Protein AF-A0A1F3N8L0-F1 (afdb_monomer)

Foldseek 3Di:
DDDDDPPPPDPPQDDWDWDDFPVVVLCVLVVLLVQLQVLLLVVQVLCVVLVDHDFLVLQLCCLVVNLVSQLVVQLVVVVVVCVVVVDDDPVVSVVSSVVSSVSSVVCNVSNVSNNVSCVVNVHRSSPFHADRSGTDDDVCNSVVSRVVRTDIDNDVVSVVVVVVVVVVVVVVVVVVVVCVVVVNDCPPVVVVVCVVPPDVPDDDDDDDPDDDDDDDDDDDDDDDDDDDDDDDPPDD

pLDDT: mean 75.49, std 22.93, range [26.98, 96.38]

Solvent-accessible surface area (backbone atoms only — not comparable to full-atom values): 14365 Å² total; per-residue (Å²): 141,81,88,81,80,81,80,77,78,75,77,78,78,70,73,65,43,78,78,48,66,48,60,69,61,38,52,50,51,55,50,47,51,50,54,41,32,54,51,42,39,53,52,26,50,62,34,45,75,75,71,39,82,42,38,31,67,58,51,25,40,28,70,73,55,36,36,57,43,48,22,53,52,46,41,52,54,51,50,55,51,33,60,76,68,72,60,85,58,69,71,60,50,55,50,43,51,53,49,24,44,65,55,19,59,67,50,45,76,56,39,57,64,48,52,54,40,31,58,74,71,71,49,62,59,73,73,48,42,42,56,101,33,34,58,48,80,52,94,64,43,67,61,50,52,49,50,75,36,38,47,59,37,68,45,72,65,57,41,54,53,48,56,50,51,53,51,54,54,49,55,53,49,53,51,49,51,54,34,51,77,69,72,45,79,68,71,59,55,61,53,51,51,49,63,72,69,54,66,97,80,71,86,79,77,91,73,77,97,82,79,94,77,85,91,82,79,88,82,79,90,78,87,86,89,80,89,86,86,86,81,89,81,78,73,134

Secondary structure (DSSP, 8-state):
-------------PPPEEEEE-HHHHHHHHHHHHHHHHHHHHHHHHHHHTTPPP-HHHHHHHHHHTHHHHHHHHHHHHHHHHHHTT---HHHHHHHHHHHHHHHHHHHHHHHHHHHHHHHHT--GGGSEEETTEEEPPTTHHHHHHHHTEEEE-SHHHHHHHHHHHHHHHHHHHHHHHHHHTT---HHHHHHHHHHHS-TT-------S----S-------------------S--

Structure (mmCIF, N/CA/C/O backbone):
data_AF-A0A1F3N8L0-F1
#
_entry.id   AF-A0A1F3N8L0-F1
#
loop_
_atom_site.group_PDB
_atom_site.id
_atom_site.type_symbol
_atom_site.label_atom_id
_atom_site.label_alt_id
_atom_site.label_comp_id
_atom_site.label_asym_id
_atom_site.label_entity_id
_atom_site.label_seq_id
_atom_site.pdbx_PDB_ins_code
_atom_site.Cartn_x
_atom_site.Cartn_y
_atom_site.Cartn_z
_atom_site.occupancy
_atom_site.B_iso_or_equiv
_atom_site.auth_seq_id
_atom_site.auth_comp_id
_atom_site.auth_asym_id
_atom_site.auth_atom_id
_atom_site.pdbx_PDB_model_num
ATOM 1 N N . MET A 1 1 ? -13.475 36.775 -61.409 1.00 40.69 1 MET A N 1
ATOM 2 C CA . MET A 1 1 ? -13.681 35.626 -60.500 1.00 40.69 1 MET A CA 1
ATOM 3 C C . MET A 1 1 ? -12.323 35.049 -60.143 1.00 40.69 1 MET A C 1
ATOM 5 O O . MET A 1 1 ? -11.603 34.680 -61.057 1.00 40.69 1 MET A O 1
ATOM 9 N N . ALA A 1 2 ? -11.967 34.984 -58.861 1.00 36.69 2 ALA A N 1
ATOM 10 C CA . ALA A 1 2 ? -10.772 34.281 -58.396 1.00 36.69 2 ALA A CA 1
ATOM 11 C C . ALA A 1 2 ? -11.091 33.637 -57.041 1.00 36.69 2 ALA A C 1
ATOM 13 O O . ALA A 1 2 ? -11.318 34.345 -56.061 1.00 36.69 2 ALA A O 1
ATOM 14 N N . LYS A 1 3 ? -11.159 32.303 -56.991 1.00 42.06 3 LYS A N 1
ATOM 15 C CA . LYS A 1 3 ? -11.258 31.570 -55.725 1.00 42.06 3 LYS A CA 1
ATOM 16 C C . LYS A 1 3 ? -9.884 31.596 -55.054 1.00 42.06 3 LYS A C 1
ATOM 18 O O . LYS A 1 3 ? -8.942 31.020 -55.588 1.00 42.06 3 LYS A O 1
ATOM 23 N N . LYS A 1 4 ? -9.773 32.219 -53.879 1.00 42.19 4 LYS A N 1
ATOM 24 C CA . LYS A 1 4 ? -8.701 31.890 -52.932 1.00 42.19 4 LYS A CA 1
ATOM 25 C C . LYS A 1 4 ? -9.159 30.689 -52.116 1.00 42.19 4 LYS A C 1
ATOM 27 O O . LYS A 1 4 ? -9.977 30.835 -51.212 1.00 42.19 4 LYS A O 1
ATOM 32 N N . GLU A 1 5 ? -8.643 29.512 -52.443 1.00 44.88 5 GLU A N 1
ATOM 33 C CA . GLU A 1 5 ? -8.786 28.341 -51.583 1.00 44.88 5 GLU A CA 1
ATOM 34 C C . GLU A 1 5 ? -7.807 28.472 -50.414 1.00 44.88 5 GLU A C 1
ATOM 36 O O . GLU A 1 5 ? -6.598 28.301 -50.554 1.00 44.88 5 GLU A O 1
ATOM 41 N N . SER A 1 6 ? -8.350 28.828 -49.250 1.00 40.78 6 SER A N 1
ATOM 42 C CA . SER A 1 6 ? -7.638 28.785 -47.976 1.00 40.78 6 SER A CA 1
ATOM 43 C C . SER A 1 6 ? -7.441 27.326 -47.571 1.00 40.78 6 SER A C 1
ATOM 45 O O . SER A 1 6 ? -8.324 26.732 -46.954 1.00 40.78 6 SER A O 1
ATOM 47 N N . LYS A 1 7 ? -6.286 26.742 -47.907 1.00 45.84 7 LYS A N 1
ATOM 48 C CA . LYS A 1 7 ? -5.851 25.478 -47.305 1.00 45.84 7 LYS A CA 1
ATOM 49 C C . LYS A 1 7 ? -5.479 25.728 -45.847 1.00 45.84 7 LYS A C 1
ATOM 51 O O . LYS A 1 7 ? -4.393 26.215 -45.550 1.00 45.84 7 LYS A O 1
ATOM 56 N N . THR A 1 8 ? -6.389 25.390 -44.945 1.00 42.00 8 THR A N 1
ATOM 57 C CA . THR A 1 8 ? -6.096 25.272 -43.518 1.00 42.00 8 THR A CA 1
ATOM 58 C C . THR A 1 8 ? -5.227 24.031 -43.326 1.00 42.00 8 THR A C 1
ATOM 60 O O . THR A 1 8 ? -5.729 22.910 -43.378 1.00 42.00 8 THR A O 1
ATOM 63 N N . GLU A 1 9 ? -3.920 24.213 -43.151 1.00 44.28 9 GLU A N 1
ATOM 64 C CA . GLU A 1 9 ? -3.033 23.113 -42.772 1.00 44.28 9 GLU A CA 1
ATOM 65 C C . GLU A 1 9 ? -3.385 22.650 -41.357 1.00 44.28 9 GLU A C 1
ATOM 67 O O . GLU A 1 9 ? -3.136 23.336 -40.363 1.00 44.28 9 GLU A O 1
ATOM 72 N N . THR A 1 10 ? -3.991 21.469 -41.263 1.00 45.09 10 THR A N 1
ATOM 73 C CA . THR A 1 10 ? -4.180 20.767 -39.998 1.00 45.09 10 THR A CA 1
ATOM 74 C C . THR A 1 10 ? -2.801 20.395 -39.468 1.00 45.09 10 THR A C 1
ATOM 76 O O . THR A 1 10 ? -2.156 19.489 -39.997 1.00 45.09 10 THR A O 1
ATOM 79 N N . LYS A 1 11 ? -2.331 21.087 -38.421 1.00 50.31 11 LYS A N 1
ATOM 80 C CA . LYS A 1 11 ? -1.127 20.675 -37.692 1.00 50.31 11 LYS A CA 1
ATOM 81 C C . LYS A 1 11 ? -1.334 19.246 -37.192 1.00 50.31 11 LYS A C 1
ATOM 83 O O . LYS A 1 11 ? -2.139 19.017 -36.295 1.00 50.31 11 LYS A O 1
ATOM 88 N N . SER A 1 12 ? -0.612 18.303 -37.793 1.00 57.88 12 SER A N 1
ATOM 89 C CA . SER A 1 12 ? -0.527 16.923 -37.323 1.00 57.88 12 SER A CA 1
ATOM 90 C C . SER A 1 12 ? 0.069 16.929 -35.920 1.00 57.88 12 SER A C 1
ATOM 92 O O . SER A 1 12 ? 1.269 17.142 -35.757 1.00 57.88 12 SER A O 1
ATOM 94 N N . GLU A 1 13 ? -0.771 16.715 -34.913 1.00 75.94 13 GLU A N 1
ATOM 95 C CA . GLU A 1 13 ? -0.348 16.623 -33.521 1.00 75.94 13 GLU A CA 1
ATOM 96 C C . GLU A 1 13 ? 0.545 15.386 -33.349 1.00 75.94 13 GLU A C 1
ATOM 98 O O . GLU A 1 13 ? 0.116 14.249 -33.573 1.00 75.94 13 GLU A O 1
ATOM 103 N N . PHE A 1 14 ? 1.825 15.610 -33.040 1.00 77.06 14 PHE A N 1
ATOM 104 C CA . PHE A 1 14 ? 2.791 14.530 -32.874 1.00 77.06 14 PHE A CA 1
ATOM 105 C C . PHE A 1 14 ? 2.423 13.709 -31.635 1.00 77.06 14 PHE A C 1
ATOM 107 O O . PHE A 1 14 ? 2.289 14.245 -30.536 1.00 77.06 14 PHE A O 1
ATOM 114 N N . LYS A 1 15 ? 2.252 12.398 -31.814 1.00 84.00 15 LYS A N 1
ATOM 115 C CA . LYS A 1 15 ? 1.968 11.481 -30.708 1.00 84.00 15 LYS A CA 1
ATOM 116 C C . LYS A 1 15 ? 3.283 11.019 -30.082 1.00 84.00 15 LYS A C 1
ATOM 118 O O . LYS A 1 15 ? 4.131 10.544 -30.838 1.00 84.00 15 LYS A O 1
ATOM 123 N N . PRO A 1 16 ? 3.441 11.092 -28.747 1.00 85.62 16 PRO A N 1
ATOM 124 C CA . PRO A 1 16 ? 4.654 10.631 -28.092 1.00 85.62 16 PRO A CA 1
ATOM 125 C C . PRO A 1 16 ? 4.987 9.173 -28.426 1.00 85.62 16 PRO A C 1
ATOM 127 O O . PRO A 1 16 ? 4.103 8.312 -28.430 1.00 85.62 16 PRO A O 1
ATOM 130 N N . VAL A 1 17 ? 6.262 8.897 -28.695 1.00 87.50 17 VAL A N 1
ATOM 131 C CA . VAL A 1 17 ? 6.760 7.573 -29.090 1.00 87.50 17 VAL A CA 1
ATOM 132 C C . VAL A 1 1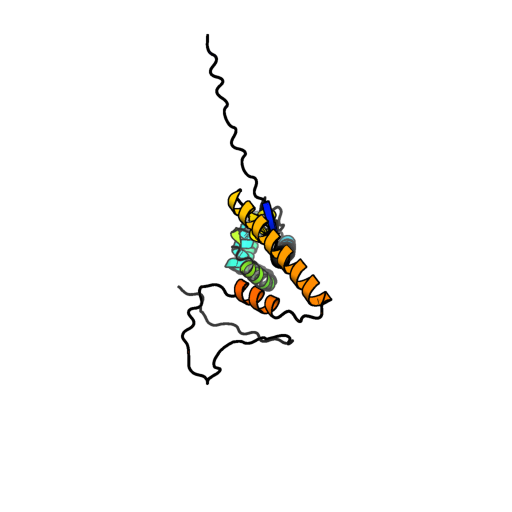7 ? 7.553 6.972 -27.937 1.00 87.50 17 VAL A C 1
ATOM 134 O O . VAL A 1 17 ? 8.575 7.519 -27.534 1.00 87.50 17 VAL A O 1
ATOM 137 N N . GLN A 1 18 ? 7.089 5.841 -27.409 1.00 88.94 18 GLN A N 1
ATOM 138 C CA . GLN A 1 18 ? 7.825 5.054 -26.419 1.00 88.94 18 GLN A CA 1
ATOM 139 C C . GLN A 1 18 ? 9.089 4.456 -27.051 1.00 88.94 18 GLN A C 1
ATOM 141 O O . GLN A 1 18 ? 8.999 3.798 -28.086 1.00 88.94 18 GLN A O 1
ATOM 146 N N . ILE A 1 19 ? 10.242 4.649 -26.407 1.00 89.25 19 ILE A N 1
ATOM 147 C CA . ILE A 1 19 ? 11.545 4.135 -26.874 1.00 89.25 19 ILE A CA 1
ATOM 148 C C . ILE A 1 19 ? 12.256 3.213 -25.881 1.00 89.25 19 ILE A C 1
ATOM 150 O O . ILE A 1 19 ? 13.127 2.447 -26.283 1.00 89.25 19 ILE A O 1
ATOM 154 N N . PHE A 1 20 ? 11.908 3.280 -24.596 1.00 88.44 20 PHE A N 1
ATOM 155 C CA . PHE A 1 20 ? 12.488 2.440 -23.550 1.00 88.44 20 PHE A CA 1
ATOM 156 C C . PHE A 1 20 ? 11.546 2.367 -22.345 1.00 88.44 20 PHE A C 1
ATOM 158 O O . PHE A 1 20 ? 10.853 3.340 -22.050 1.00 88.44 20 PHE A O 1
ATOM 165 N N . VAL A 1 21 ? 11.541 1.229 -21.650 1.00 88.69 21 VAL A N 1
ATOM 166 C CA . VAL A 1 21 ? 10.879 1.033 -20.354 1.00 88.69 21 VAL A CA 1
ATOM 167 C C . VAL A 1 21 ? 11.899 0.398 -19.422 1.00 88.69 21 VAL A C 1
ATOM 169 O O . VAL A 1 21 ? 12.495 -0.620 -19.774 1.00 88.69 21 VAL A O 1
ATOM 172 N N . GLU A 1 22 ? 12.080 0.963 -18.231 1.00 90.62 22 GLU A N 1
ATOM 173 C CA . GLU A 1 22 ? 12.858 0.313 -17.177 1.00 90.62 22 GLU A CA 1
ATOM 174 C C . GLU A 1 22 ? 11.976 -0.713 -16.452 1.00 90.62 22 GLU A C 1
ATOM 176 O O . GLU A 1 22 ? 11.461 -0.476 -15.356 1.00 90.62 22 GLU A O 1
ATOM 181 N N . GLU A 1 23 ? 11.762 -1.856 -17.111 1.00 90.81 23 GLU A N 1
ATOM 182 C CA . GLU A 1 23 ? 10.850 -2.911 -16.650 1.00 90.81 23 GLU A CA 1
ATOM 183 C C . GLU A 1 23 ? 11.197 -3.396 -15.231 1.00 90.81 23 GLU A C 1
ATOM 185 O O . GLU A 1 23 ? 10.295 -3.687 -14.452 1.00 90.81 23 GLU A O 1
ATOM 190 N N . LYS A 1 24 ? 12.481 -3.411 -14.827 1.00 91.69 24 LYS A N 1
ATOM 191 C CA . LYS A 1 24 ? 12.866 -3.860 -13.474 1.00 91.69 24 LYS A CA 1
ATOM 192 C C . LYS A 1 24 ? 12.383 -2.907 -12.384 1.00 91.69 24 LYS A C 1
ATOM 194 O O . LYS A 1 24 ? 11.947 -3.367 -11.328 1.00 91.69 24 LYS A O 1
ATOM 199 N N . MET A 1 25 ? 12.469 -1.596 -12.616 1.00 90.81 25 MET A N 1
ATOM 200 C CA . MET A 1 25 ? 12.006 -0.592 -11.650 1.00 90.81 25 MET A CA 1
ATOM 201 C C . MET A 1 25 ? 10.480 -0.493 -11.650 1.00 90.81 25 MET A C 1
ATOM 203 O O . MET A 1 25 ? 9.879 -0.352 -10.583 1.00 90.81 25 MET A O 1
ATOM 207 N N . LEU A 1 26 ? 9.852 -0.657 -12.819 1.00 89.94 26 LEU A N 1
ATOM 208 C CA . LEU A 1 26 ? 8.402 -0.757 -12.949 1.00 89.94 26 LEU A CA 1
ATOM 209 C C . LEU A 1 26 ? 7.844 -1.957 -12.166 1.00 89.94 26 LEU A C 1
ATOM 211 O O . LEU A 1 26 ? 6.988 -1.774 -11.298 1.00 89.94 26 LEU A O 1
ATOM 215 N N . ASP A 1 27 ? 8.370 -3.161 -12.406 1.00 93.31 27 ASP A N 1
ATOM 216 C CA . ASP A 1 27 ? 7.986 -4.380 -11.686 1.00 93.31 27 ASP A CA 1
ATOM 217 C C . ASP A 1 27 ? 8.236 -4.252 -10.178 1.00 93.31 27 ASP A C 1
ATOM 219 O O . ASP A 1 27 ? 7.406 -4.672 -9.367 1.00 93.31 27 ASP A O 1
ATOM 223 N N . PHE A 1 28 ? 9.359 -3.646 -9.775 1.00 92.56 28 PHE A N 1
ATOM 224 C CA . PHE A 1 28 ? 9.675 -3.403 -8.368 1.00 92.56 28 PHE A CA 1
ATOM 225 C C . PHE A 1 28 ? 8.650 -2.483 -7.688 1.00 92.56 28 PHE A C 1
ATOM 227 O O . PHE A 1 28 ? 8.174 -2.800 -6.593 1.00 92.56 28 PHE A O 1
ATOM 234 N N . GLU A 1 29 ? 8.279 -1.365 -8.317 1.00 93.81 29 GLU A N 1
ATOM 235 C CA . GLU A 1 29 ? 7.309 -0.419 -7.755 1.00 93.81 29 GLU A CA 1
ATOM 236 C C . GLU A 1 29 ? 5.907 -1.043 -7.692 1.00 93.81 29 GLU A C 1
ATOM 238 O O . GLU A 1 29 ? 5.292 -1.051 -6.623 1.00 93.81 29 GLU A O 1
ATOM 243 N N . LEU A 1 30 ? 5.444 -1.684 -8.772 1.00 94.38 30 LEU A N 1
ATOM 244 C CA . LEU A 1 30 ? 4.149 -2.380 -8.811 1.00 94.38 30 LEU A CA 1
ATOM 245 C C . LEU A 1 30 ? 4.064 -3.526 -7.789 1.00 94.38 30 LEU A C 1
ATOM 247 O O . LEU A 1 30 ? 3.054 -3.671 -7.094 1.00 94.38 30 LEU A O 1
ATOM 251 N N . LYS A 1 31 ? 5.133 -4.314 -7.625 1.00 95.69 31 LYS A N 1
ATOM 252 C CA . LYS A 1 31 ? 5.211 -5.364 -6.596 1.00 95.69 31 LYS A CA 1
ATOM 253 C C . LYS A 1 31 ? 5.227 -4.779 -5.182 1.00 95.69 31 LYS A C 1
ATOM 255 O O . LYS A 1 31 ? 4.637 -5.367 -4.279 1.00 95.69 31 LYS A O 1
ATOM 260 N N . THR A 1 32 ? 5.850 -3.618 -4.980 1.00 95.25 32 THR A N 1
ATOM 261 C CA . THR A 1 32 ? 5.854 -2.923 -3.683 1.00 95.25 32 THR A CA 1
ATOM 262 C C . THR A 1 32 ? 4.458 -2.402 -3.324 1.00 95.25 32 THR A C 1
ATOM 264 O O . THR A 1 32 ? 4.023 -2.588 -2.187 1.00 95.25 32 THR A O 1
ATOM 267 N N . PHE A 1 33 ? 3.710 -1.857 -4.290 1.00 95.69 33 PHE A N 1
ATOM 268 C CA . PHE A 1 33 ? 2.288 -1.528 -4.128 1.00 95.69 33 PHE A CA 1
ATOM 269 C C . PHE A 1 33 ? 1.435 -2.751 -3.793 1.00 95.69 33 PHE A C 1
ATOM 271 O O . PHE A 1 33 ? 0.652 -2.707 -2.846 1.00 95.69 33 PHE A O 1
ATOM 278 N N . LYS A 1 34 ? 1.610 -3.861 -4.521 1.00 95.44 34 LYS A N 1
ATOM 279 C CA . LYS A 1 34 ? 0.878 -5.101 -4.243 1.00 95.44 34 LYS A CA 1
ATOM 280 C C . LYS A 1 34 ? 1.122 -5.586 -2.811 1.00 95.44 34 LYS A C 1
ATOM 282 O O . LYS A 1 34 ? 0.165 -5.823 -2.083 1.00 95.44 34 LYS A O 1
ATOM 287 N N . ASN A 1 35 ? 2.384 -5.630 -2.380 1.00 95.88 35 ASN A N 1
ATOM 288 C CA . ASN A 1 35 ? 2.741 -5.994 -1.009 1.00 95.88 35 ASN A CA 1
ATOM 289 C C . ASN A 1 35 ? 2.080 -5.063 0.027 1.00 95.88 35 ASN A C 1
ATOM 291 O O . ASN A 1 35 ? 1.654 -5.532 1.079 1.00 95.88 35 ASN A O 1
ATOM 295 N N . LEU A 1 36 ? 1.976 -3.756 -0.252 1.00 96.38 36 LEU A N 1
ATOM 296 C CA . LEU A 1 36 ? 1.272 -2.810 0.621 1.00 96.38 36 LEU A CA 1
ATOM 297 C C . LEU A 1 36 ? -0.227 -3.130 0.692 1.00 96.38 36 LEU A C 1
ATOM 299 O O . LEU A 1 36 ? -0.781 -3.185 1.787 1.00 96.38 36 LEU A O 1
ATOM 303 N N . PHE A 1 37 ? -0.877 -3.388 -0.444 1.00 95.88 37 PHE A N 1
ATOM 304 C CA . PHE A 1 37 ? -2.296 -3.747 -0.483 1.00 95.88 37 PHE A CA 1
ATOM 305 C C . PHE A 1 37 ? -2.583 -5.078 0.227 1.00 95.88 37 PHE A C 1
ATOM 307 O O . PHE A 1 37 ? -3.578 -5.166 0.947 1.00 95.88 37 PHE A O 1
ATOM 314 N N . ASP A 1 38 ? -1.694 -6.068 0.114 1.00 95.06 38 ASP A N 1
ATOM 315 C CA . ASP A 1 38 ? -1.793 -7.338 0.840 1.00 95.06 38 ASP A CA 1
ATOM 316 C C . ASP A 1 38 ? -1.729 -7.112 2.368 1.00 95.06 38 ASP A C 1
ATOM 318 O O . ASP A 1 38 ? -2.564 -7.635 3.110 1.00 95.06 38 ASP A O 1
ATOM 322 N N . GLN A 1 39 ? -0.811 -6.262 2.856 1.00 95.06 39 GLN A N 1
ATOM 323 C CA . GLN A 1 39 ? -0.751 -5.889 4.281 1.00 95.06 39 GLN A CA 1
ATOM 324 C C . GLN A 1 39 ? -1.998 -5.116 4.743 1.00 95.06 39 GLN A C 1
ATOM 326 O O . GLN A 1 39 ? -2.533 -5.395 5.818 1.00 95.06 39 GLN A O 1
ATOM 331 N N . ILE A 1 40 ? -2.511 -4.192 3.923 1.00 96.19 40 ILE A N 1
ATOM 332 C CA . ILE A 1 40 ? -3.751 -3.461 4.227 1.00 96.19 40 ILE A CA 1
ATOM 333 C C . ILE A 1 40 ? -4.960 -4.408 4.239 1.00 96.19 40 ILE A C 1
ATOM 335 O O . ILE A 1 40 ? -5.876 -4.221 5.039 1.00 96.19 40 ILE A O 1
ATOM 339 N N . SER A 1 41 ? -4.970 -5.456 3.410 1.00 95.31 41 SER A N 1
ATOM 340 C CA . SER A 1 41 ? -6.026 -6.472 3.428 1.00 95.31 41 SER A CA 1
ATOM 341 C C . SER A 1 41 ? -6.009 -7.297 4.718 1.00 95.31 41 SER A C 1
ATOM 343 O O . SER A 1 41 ? -7.070 -7.502 5.310 1.00 95.31 41 SER A O 1
ATOM 345 N N . ILE A 1 42 ? -4.826 -7.692 5.210 1.00 94.50 42 ILE A N 1
ATOM 346 C CA . ILE A 1 42 ? -4.670 -8.337 6.528 1.00 94.50 42 ILE A CA 1
ATOM 347 C C . ILE A 1 42 ? -5.224 -7.416 7.623 1.00 94.50 42 ILE A C 1
ATOM 349 O O . ILE A 1 42 ? -6.098 -7.820 8.389 1.00 94.50 42 ILE A O 1
ATOM 353 N N . PHE A 1 43 ? -4.793 -6.152 7.633 1.00 95.44 43 PHE A N 1
ATOM 354 C CA . PHE A 1 43 ? -5.254 -5.140 8.584 1.00 95.44 43 PHE A CA 1
ATOM 355 C C . PHE A 1 43 ? -6.777 -4.916 8.538 1.00 95.44 43 PHE A C 1
ATOM 357 O O . PHE A 1 43 ? -7.427 -4.870 9.583 1.00 95.44 43 PHE A O 1
ATOM 364 N N . SER A 1 44 ? -7.381 -4.838 7.346 1.00 95.75 44 SER A N 1
ATOM 365 C CA . SER A 1 44 ? -8.836 -4.703 7.220 1.00 95.75 44 SER A CA 1
ATOM 366 C C . SER A 1 44 ? -9.596 -5.946 7.673 1.00 95.75 44 SER A C 1
ATOM 368 O O . SER A 1 44 ? -10.751 -5.809 8.074 1.00 95.75 44 SER A O 1
ATOM 370 N N . ASN A 1 45 ? -9.017 -7.141 7.555 1.00 94.62 45 ASN A N 1
ATOM 371 C CA . ASN A 1 45 ? -9.666 -8.363 8.016 1.00 94.62 45 ASN A CA 1
ATOM 372 C C . ASN A 1 45 ? -9.646 -8.428 9.549 1.00 94.62 45 ASN A C 1
ATOM 374 O O . ASN A 1 45 ? -10.712 -8.602 10.134 1.00 94.62 45 ASN A O 1
ATOM 378 N N . GLU A 1 46 ? -8.503 -8.152 10.191 1.00 93.62 46 GLU A N 1
ATOM 379 C CA . GLU A 1 46 ? -8.413 -8.048 11.659 1.00 93.62 46 GLU A CA 1
ATOM 380 C C . GLU A 1 46 ? -9.357 -6.960 12.218 1.00 93.62 46 GLU A C 1
ATOM 382 O O . GLU A 1 46 ? -10.029 -7.179 13.222 1.00 93.62 46 GLU A O 1
ATOM 387 N N . LEU A 1 47 ? -9.500 -5.807 11.547 1.00 93.19 47 LEU A N 1
ATOM 388 C CA . LEU A 1 47 ? -10.483 -4.788 11.952 1.00 93.19 47 LEU A CA 1
ATOM 389 C C . LEU A 1 47 ? -11.939 -5.244 11.784 1.00 93.19 47 LEU A C 1
ATOM 391 O O . LEU A 1 47 ? -12.788 -4.885 12.601 1.00 93.19 47 LEU A O 1
ATOM 395 N N . ARG A 1 48 ? -12.240 -6.028 10.739 1.00 93.00 48 ARG A N 1
ATOM 396 C CA . ARG A 1 48 ? -13.600 -6.513 10.465 1.00 93.00 48 ARG A CA 1
ATOM 397 C C . ARG A 1 48 ? -14.057 -7.540 11.504 1.00 93.00 48 ARG A C 1
ATOM 399 O O . ARG A 1 48 ? -15.245 -7.565 11.814 1.00 93.00 48 ARG A O 1
ATOM 406 N N . GLU A 1 49 ? -13.143 -8.336 12.059 1.00 91.75 49 GLU A N 1
ATOM 407 C CA . GLU A 1 49 ? -13.423 -9.236 13.192 1.00 91.75 49 GLU A CA 1
ATOM 408 C C . GLU A 1 49 ? -13.900 -8.462 14.431 1.00 91.75 49 GLU A C 1
ATOM 410 O O . GLU A 1 49 ? -14.837 -8.887 15.102 1.00 91.75 49 GLU A O 1
ATOM 415 N N . GLU A 1 50 ? -13.339 -7.273 14.667 1.00 89.50 50 GLU A N 1
ATOM 416 C CA . GLU A 1 50 ? -13.742 -6.351 15.741 1.00 89.50 50 GLU A CA 1
ATOM 417 C C . GLU A 1 50 ? -14.911 -5.415 15.317 1.00 89.50 50 GLU A C 1
ATOM 419 O O . GLU A 1 50 ? -15.226 -4.433 15.991 1.00 89.50 50 GLU A O 1
ATOM 424 N N . GLY A 1 51 ? -15.574 -5.697 14.184 1.00 88.31 51 GLY A N 1
ATOM 425 C CA . GLY A 1 51 ? -16.749 -4.967 13.683 1.00 88.31 51 GLY A CA 1
ATOM 426 C C . GLY A 1 51 ? -16.465 -3.628 12.986 1.00 88.31 51 GLY A C 1
ATOM 427 O O . GLY A 1 51 ? -17.405 -2.903 12.654 1.00 88.31 51 GLY A O 1
ATOM 428 N N . ILE A 1 52 ? -15.198 -3.283 12.738 1.00 89.81 52 ILE A N 1
ATOM 429 C CA . ILE A 1 52 ? -14.783 -2.009 12.136 1.00 89.81 52 ILE A CA 1
ATOM 430 C C . ILE A 1 52 ? -14.549 -2.183 10.627 1.00 89.81 52 ILE A C 1
ATOM 432 O O . ILE A 1 52 ? -13.773 -3.027 10.184 1.00 89.81 52 ILE A O 1
ATOM 436 N N . ILE A 1 53 ? -15.185 -1.337 9.811 1.00 92.62 53 ILE A N 1
ATOM 437 C CA . ILE A 1 53 ? -14.918 -1.267 8.366 1.00 92.62 53 ILE A CA 1
ATOM 438 C C . ILE A 1 53 ? -13.754 -0.304 8.125 1.00 92.62 53 ILE A C 1
ATOM 440 O O . ILE A 1 53 ? -13.834 0.872 8.487 1.00 92.62 53 I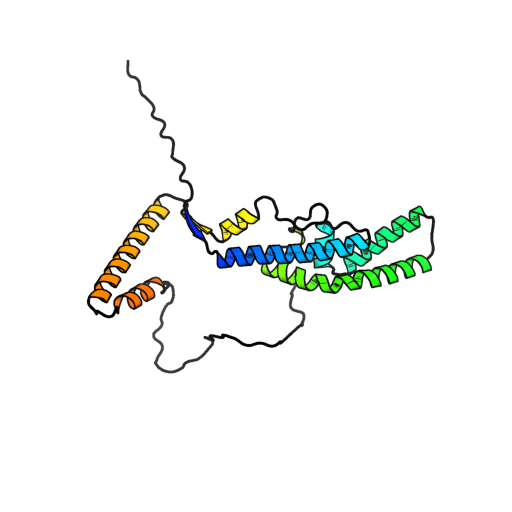LE A O 1
ATOM 444 N N . LEU A 1 54 ? -12.684 -0.784 7.486 1.00 95.38 54 LEU A N 1
ATOM 445 C CA . LEU A 1 54 ? -11.534 0.050 7.148 1.00 95.38 54 LEU A CA 1
ATOM 446 C C . LEU A 1 54 ? -11.907 1.139 6.125 1.00 95.38 54 LEU A C 1
ATOM 448 O O . LEU A 1 54 ? -12.588 0.891 5.130 1.00 95.38 54 LEU A O 1
ATOM 452 N N . THR A 1 55 ? -11.407 2.351 6.360 1.00 95.56 55 THR A N 1
ATOM 453 C CA . THR A 1 55 ? -11.519 3.510 5.462 1.00 95.56 55 THR A CA 1
ATOM 454 C C . THR A 1 55 ? -10.162 4.205 5.356 1.00 95.56 55 THR A C 1
ATOM 456 O O . THR A 1 55 ? -9.326 4.032 6.244 1.00 95.56 55 THR A O 1
ATOM 459 N N . GLY A 1 56 ? -9.957 5.035 4.326 1.00 94.56 56 GLY A N 1
ATOM 460 C CA . GLY A 1 56 ? -8.709 5.797 4.149 1.00 94.56 56 GLY A CA 1
ATOM 461 C C . GLY A 1 56 ? -8.310 6.600 5.393 1.00 94.56 56 GLY A C 1
ATOM 462 O O . GLY A 1 56 ? -7.166 6.531 5.822 1.00 94.56 56 GLY A O 1
ATOM 463 N N . LYS A 1 57 ? -9.276 7.247 6.064 1.00 94.88 57 LYS A N 1
ATOM 464 C CA . LYS A 1 57 ? -9.031 7.989 7.315 1.00 94.88 57 LYS A CA 1
ATOM 465 C C . LYS A 1 57 ? -8.594 7.094 8.476 1.00 94.88 57 LYS A C 1
ATOM 467 O O . LYS A 1 57 ? -7.713 7.472 9.235 1.00 94.88 57 LYS A O 1
ATOM 472 N N . ILE A 1 58 ? -9.198 5.912 8.625 1.00 95.06 58 ILE A N 1
ATOM 473 C CA . ILE A 1 58 ? -8.805 4.954 9.675 1.00 95.06 58 ILE A CA 1
ATOM 474 C C . ILE A 1 58 ? -7.385 4.441 9.410 1.00 95.06 58 ILE A C 1
ATOM 476 O O . ILE A 1 58 ? -6.594 4.339 10.342 1.00 95.06 58 ILE A O 1
ATOM 480 N N . PHE A 1 59 ? -7.047 4.165 8.148 1.00 96.19 59 PHE A N 1
ATOM 481 C CA . PHE A 1 59 ? -5.694 3.774 7.757 1.00 96.19 59 PHE A CA 1
ATOM 482 C C . PHE A 1 59 ? -4.668 4.887 8.015 1.00 96.19 59 PHE A C 1
ATOM 484 O O . PHE A 1 59 ? -3.642 4.642 8.641 1.00 96.19 59 PHE A O 1
ATOM 491 N N . GLU A 1 60 ? -4.966 6.120 7.609 1.00 95.50 60 GLU A N 1
ATOM 492 C CA . GLU A 1 60 ? -4.123 7.295 7.844 1.00 95.50 60 GLU A CA 1
ATOM 493 C C . GLU A 1 60 ? -3.867 7.536 9.343 1.00 95.50 60 GLU A C 1
ATOM 495 O O . GLU A 1 60 ? -2.714 7.648 9.769 1.00 95.50 60 GLU A O 1
ATOM 500 N N . SER A 1 61 ? -4.920 7.534 10.171 1.00 94.69 61 SER A N 1
ATOM 501 C CA . SER A 1 61 ? -4.786 7.642 11.630 1.00 94.69 61 SER A CA 1
ATOM 502 C C . SER A 1 61 ? -4.024 6.464 12.244 1.00 94.69 61 SER A C 1
ATOM 504 O O . SER A 1 61 ? -3.319 6.650 13.231 1.00 94.69 61 SER A O 1
ATOM 506 N N . PHE A 1 62 ? -4.116 5.264 11.667 1.00 95.38 62 PHE A N 1
ATOM 507 C CA . PHE A 1 62 ? -3.353 4.106 12.132 1.00 95.38 62 PHE A CA 1
ATOM 508 C C . PHE A 1 62 ? -1.860 4.209 11.818 1.00 95.38 62 PHE A C 1
ATOM 510 O O . PHE A 1 62 ? -1.038 3.896 12.675 1.00 95.38 62 PHE A O 1
ATOM 517 N N . ILE A 1 63 ? -1.486 4.691 10.632 1.00 94.25 63 ILE A N 1
ATOM 518 C CA . ILE A 1 63 ? -0.073 4.886 10.282 1.00 94.25 63 ILE A CA 1
ATOM 519 C C . ILE A 1 63 ? 0.550 6.046 11.078 1.00 94.25 63 ILE A C 1
ATOM 521 O O . ILE A 1 63 ? 1.730 5.982 11.413 1.00 94.25 63 ILE A O 1
ATOM 525 N N . THR A 1 64 ? -0.223 7.083 11.418 1.00 90.62 64 THR A N 1
ATOM 526 C CA . THR A 1 64 ? 0.282 8.264 12.149 1.00 90.62 64 THR A CA 1
ATOM 527 C C . THR A 1 64 ? 0.255 8.124 13.676 1.00 90.62 64 THR A C 1
ATOM 529 O O . THR A 1 64 ? 1.213 8.527 14.332 1.00 90.62 64 THR A O 1
ATOM 532 N N . GLU A 1 65 ? -0.798 7.546 14.264 1.00 90.75 65 GLU A N 1
ATOM 533 C CA . GLU A 1 65 ? -0.950 7.396 15.725 1.00 90.75 65 GLU A CA 1
ATOM 534 C C . GLU A 1 65 ? -0.697 5.962 16.238 1.00 90.75 65 GLU A C 1
ATOM 536 O O . GLU A 1 65 ? -0.769 5.709 17.445 1.00 90.75 65 GLU A O 1
ATOM 541 N N . GLY A 1 66 ? -0.453 4.998 15.346 1.00 90.31 66 GLY A N 1
ATOM 542 C CA . GLY A 1 66 ? -0.331 3.583 15.699 1.00 90.31 66 GLY A CA 1
ATOM 543 C C . GLY A 1 66 ? -1.615 3.019 16.314 1.00 90.31 66 GLY A C 1
ATOM 544 O O . GLY A 1 66 ? -2.734 3.458 16.018 1.00 90.31 66 GLY A O 1
ATOM 545 N N . TYR A 1 67 ? -1.460 2.059 17.231 1.00 90.25 67 TYR A N 1
ATOM 546 C CA . TYR A 1 67 ? -2.579 1.387 17.905 1.00 90.25 67 TYR A CA 1
ATOM 547 C C . TYR A 1 67 ? -3.507 2.328 18.701 1.00 90.25 67 TYR A C 1
ATOM 549 O O . TYR A 1 67 ? -4.648 1.964 18.988 1.00 90.25 67 TYR A O 1
ATOM 557 N N . ILE A 1 68 ? -3.060 3.543 19.048 1.00 91.81 68 ILE A N 1
ATOM 558 C CA . ILE A 1 68 ? -3.856 4.519 19.811 1.00 91.81 68 ILE A CA 1
ATOM 559 C C . ILE A 1 68 ? -5.118 4.923 19.032 1.00 91.81 68 ILE A C 1
ATOM 561 O O . ILE A 1 68 ? -6.192 5.047 19.626 1.00 91.81 68 ILE A O 1
ATOM 565 N N . SER A 1 69 ? -5.020 5.055 17.706 1.00 94.06 69 SER A N 1
ATOM 566 C CA . SER A 1 69 ? -6.173 5.319 16.834 1.00 94.06 69 SER A CA 1
ATOM 567 C C . SER A 1 69 ? -7.228 4.206 16.914 1.00 94.06 69 SER A C 1
ATOM 569 O O . SER A 1 69 ? -8.421 4.482 17.049 1.00 94.06 69 SER A O 1
ATOM 571 N N . ILE A 1 70 ? -6.791 2.943 16.919 1.00 94.50 70 ILE A N 1
ATOM 572 C CA . ILE A 1 70 ? -7.663 1.762 16.984 1.00 94.50 70 ILE A CA 1
ATOM 573 C C . ILE A 1 70 ? -8.324 1.660 18.356 1.00 94.50 70 ILE A C 1
ATOM 575 O O . ILE A 1 70 ? -9.528 1.433 18.443 1.00 94.50 70 ILE A O 1
ATOM 579 N N . MET A 1 71 ? -7.575 1.929 19.428 1.00 94.12 71 MET A N 1
ATOM 580 C CA . MET A 1 71 ? -8.123 2.003 20.784 1.00 94.12 71 MET A CA 1
ATOM 581 C C . MET A 1 71 ? -9.243 3.053 20.878 1.00 94.12 71 MET A C 1
ATOM 583 O O . MET A 1 71 ? -10.323 2.746 21.381 1.00 94.12 71 MET A O 1
ATOM 587 N N . LYS A 1 72 ? -9.036 4.265 20.337 1.00 92.81 72 LYS A N 1
ATOM 588 C CA . LYS A 1 72 ? -10.066 5.323 20.285 1.00 92.81 72 LYS A CA 1
ATOM 589 C C . LYS A 1 72 ? -11.316 4.877 19.512 1.00 92.81 72 LYS A C 1
ATOM 591 O O . LYS A 1 72 ? -12.431 5.156 19.954 1.00 92.81 72 LYS A O 1
ATOM 596 N N . LEU A 1 73 ? -11.147 4.183 18.382 1.00 93.81 73 LEU A N 1
ATOM 597 C CA . LEU A 1 73 ? -12.254 3.663 17.567 1.00 93.81 73 LEU A CA 1
ATOM 598 C C . LEU A 1 73 ? -13.066 2.595 18.316 1.00 93.81 73 LEU A C 1
ATOM 600 O O . LEU A 1 73 ? -14.290 2.712 18.394 1.00 93.81 73 LEU A O 1
ATOM 604 N N . LEU A 1 74 ? -12.392 1.612 18.920 1.00 92.19 74 LEU A N 1
ATOM 605 C CA . LEU A 1 74 ? -13.016 0.539 19.703 1.00 92.19 74 LEU A CA 1
ATOM 606 C C . LEU A 1 74 ? -13.791 1.090 20.908 1.00 92.19 74 LEU A C 1
ATOM 608 O O . LEU A 1 74 ? -14.958 0.746 21.093 1.00 92.19 74 LEU A O 1
ATOM 612 N N . VAL A 1 75 ? -13.187 2.001 21.683 1.00 91.12 75 VAL A N 1
ATOM 613 C CA . VAL A 1 75 ? -13.866 2.671 22.808 1.00 91.12 75 VAL A CA 1
ATOM 614 C C . VAL A 1 75 ? -15.080 3.461 22.313 1.00 91.12 75 VAL A C 1
ATOM 616 O O . VAL A 1 75 ? -16.153 3.362 22.907 1.00 91.12 75 VAL A O 1
ATOM 619 N N . SER A 1 76 ? -14.960 4.199 21.203 1.00 89.94 76 SER A N 1
ATOM 620 C CA . SER A 1 76 ? -16.077 4.969 20.638 1.00 89.94 76 SER A CA 1
ATOM 621 C C . SER A 1 76 ? -17.257 4.082 20.228 1.00 89.94 76 SER A C 1
ATOM 623 O O . SER A 1 76 ? -18.408 4.430 20.501 1.00 89.94 76 SER A O 1
ATOM 625 N N . GLU A 1 77 ? -17.006 2.931 19.599 1.00 87.38 77 GLU A N 1
ATOM 626 C CA . GLU A 1 77 ? -18.076 2.017 19.186 1.00 87.38 77 GLU A CA 1
ATOM 627 C C . GLU A 1 77 ? -18.700 1.282 20.383 1.00 87.38 77 GLU A C 1
ATOM 629 O O . GLU A 1 77 ? -19.927 1.184 20.487 1.00 87.38 77 GLU A O 1
ATOM 634 N N . ALA A 1 78 ? -17.884 0.867 21.355 1.00 86.38 78 ALA A N 1
ATOM 635 C CA . ALA A 1 78 ? -18.372 0.293 22.604 1.00 86.38 78 ALA A CA 1
ATOM 636 C C . ALA A 1 78 ? -19.240 1.290 23.398 1.00 86.38 78 ALA A C 1
ATOM 638 O O . ALA A 1 78 ? -20.333 0.934 23.844 1.00 86.38 78 ALA A O 1
ATOM 639 N N . GLU A 1 79 ? -18.838 2.563 23.500 1.00 86.69 79 GLU A N 1
ATOM 640 C CA . GLU A 1 79 ? -19.648 3.610 24.134 1.00 86.69 79 GLU A CA 1
ATOM 641 C C . GLU A 1 79 ? -20.999 3.830 23.441 1.00 86.69 79 GLU A C 1
ATOM 643 O O . GLU A 1 79 ? -22.008 4.040 24.122 1.00 86.69 79 GLU A O 1
ATOM 648 N N . LYS A 1 80 ? -21.050 3.803 22.100 1.00 87.06 80 LYS A N 1
ATOM 649 C CA . LYS A 1 80 ? -22.323 3.893 21.360 1.00 87.06 80 LYS A CA 1
ATOM 650 C C . LYS A 1 80 ? -23.246 2.739 21.739 1.00 87.06 80 LYS A C 1
ATOM 652 O O . LYS A 1 80 ? -24.446 2.951 21.896 1.00 87.06 80 LYS A O 1
ATOM 657 N N . ASN A 1 81 ? -22.702 1.535 21.906 1.00 83.69 81 ASN A N 1
ATOM 658 C CA . ASN A 1 81 ? -23.482 0.355 22.266 1.00 83.69 81 ASN A CA 1
ATOM 659 C C . ASN A 1 81 ? -23.940 0.380 23.734 1.00 83.69 81 ASN A C 1
ATOM 661 O O . ASN A 1 81 ? -25.114 0.117 23.986 1.00 83.69 81 ASN A O 1
ATOM 665 N N . LEU A 1 82 ? -23.107 0.822 24.685 1.00 85.06 82 LEU A N 1
ATOM 666 C CA . LEU A 1 82 ? -23.548 1.050 26.072 1.00 85.06 82 LEU A CA 1
ATOM 667 C C . LEU A 1 82 ? -24.681 2.083 26.168 1.00 85.06 82 LEU A C 1
ATOM 669 O O . LEU A 1 82 ? -25.649 1.861 26.894 1.00 85.06 82 LEU A O 1
ATOM 673 N N . LYS A 1 83 ? -24.596 3.183 25.402 1.00 86.31 83 LYS A N 1
ATOM 674 C CA . LYS A 1 83 ? -25.643 4.220 25.351 1.00 86.31 83 LYS A CA 1
ATOM 675 C C . LYS A 1 83 ? -26.984 3.660 24.860 1.00 86.31 83 LYS A C 1
ATOM 677 O O . LYS A 1 83 ? -28.010 4.001 25.439 1.00 86.31 83 LYS A O 1
ATOM 682 N N . LYS A 1 84 ? -26.983 2.769 23.856 1.00 87.94 84 LYS A N 1
ATOM 683 C CA . LYS A 1 84 ? -28.191 2.055 23.380 1.00 87.94 84 LYS A CA 1
ATOM 684 C C . LYS A 1 84 ? -28.777 1.107 24.437 1.00 87.94 84 LYS A C 1
ATOM 686 O O . LYS A 1 84 ? -29.982 0.896 24.453 1.00 87.94 84 LYS A O 1
ATOM 691 N N . LEU A 1 85 ? -27.933 0.536 25.297 1.00 85.50 85 LEU A N 1
ATOM 692 C CA . LEU A 1 85 ? -28.322 -0.398 26.362 1.00 85.50 85 LEU A CA 1
ATOM 693 C C . LEU A 1 85 ? -28.640 0.295 27.702 1.00 85.50 85 LEU A C 1
ATOM 695 O O . LEU A 1 85 ? -28.928 -0.388 28.681 1.00 85.50 85 LEU A O 1
ATOM 699 N N . HIS A 1 86 ? -28.580 1.631 27.765 1.00 85.56 86 HIS A N 1
ATOM 700 C CA . HIS A 1 86 ? -28.754 2.433 28.985 1.00 85.56 86 HIS A CA 1
ATOM 701 C C . HIS A 1 86 ? -27.801 2.068 30.146 1.00 85.56 86 HIS A C 1
ATOM 703 O O . HIS A 1 86 ? -28.101 2.334 31.310 1.00 85.56 86 HIS A O 1
ATOM 709 N N . ILE A 1 87 ? -26.628 1.504 29.842 1.00 80.31 87 ILE A N 1
ATOM 710 C CA . ILE A 1 87 ? -25.620 1.129 30.844 1.00 80.31 87 ILE A CA 1
ATOM 711 C C . ILE A 1 87 ? -24.713 2.331 31.136 1.00 80.31 87 ILE A C 1
ATOM 713 O O . ILE A 1 87 ? -24.112 2.902 30.224 1.00 80.31 87 ILE A O 1
ATOM 717 N N . SER A 1 88 ? -24.571 2.696 32.412 1.00 77.25 88 SER A N 1
ATOM 718 C CA . SER A 1 88 ? -23.673 3.763 32.868 1.00 77.25 88 SER A CA 1
ATOM 719 C C . SER A 1 88 ? -22.925 3.376 34.151 1.00 77.25 88 SER A C 1
ATOM 721 O O . SER A 1 88 ? -23.492 2.810 35.081 1.00 77.25 88 SER A O 1
ATOM 723 N N . GLY A 1 89 ? -21.623 3.673 34.196 1.00 80.81 89 GLY A N 1
ATOM 724 C CA . GLY A 1 89 ? -20.755 3.428 35.352 1.00 80.81 89 GLY A CA 1
ATOM 725 C C . GLY A 1 89 ? -19.276 3.611 34.999 1.00 80.81 89 GLY A C 1
ATOM 726 O O . GLY A 1 89 ? -18.873 3.307 33.876 1.00 80.81 89 GLY A O 1
ATOM 727 N N . SER A 1 90 ? -18.464 4.111 35.936 1.00 80.88 90 SER A N 1
ATOM 728 C CA . SER A 1 90 ? -17.018 4.324 35.731 1.00 80.88 90 SER A CA 1
ATOM 729 C C . SER A 1 90 ? -16.270 3.009 35.500 1.00 80.88 90 SER A C 1
ATOM 731 O O . SER A 1 90 ? -15.576 2.878 34.499 1.00 80.88 90 SER A O 1
ATOM 733 N N . LEU A 1 91 ? -16.524 1.999 36.338 1.00 85.31 91 LEU A N 1
ATOM 734 C CA . LEU A 1 91 ? -15.943 0.653 36.221 1.00 85.31 91 LEU A CA 1
ATOM 735 C C . LEU A 1 91 ? -16.186 0.005 34.846 1.00 85.31 91 LEU A C 1
ATOM 737 O O . LEU A 1 91 ? -15.327 -0.704 34.330 1.00 85.31 91 LEU A O 1
ATOM 741 N N . VAL A 1 92 ? -17.340 0.271 34.221 1.00 83.81 92 VAL A N 1
ATOM 742 C CA . VAL A 1 92 ? -17.653 -0.248 32.877 1.00 83.81 92 VAL A CA 1
ATOM 743 C C . VAL A 1 92 ? -16.779 0.434 31.818 1.00 83.81 92 VAL A C 1
ATOM 745 O O . VAL A 1 92 ? -16.286 -0.233 30.913 1.00 83.81 92 VAL A O 1
ATOM 748 N N . LYS A 1 93 ? -16.538 1.747 31.944 1.00 81.44 93 LYS A N 1
ATOM 749 C CA . LYS A 1 93 ? -15.633 2.497 31.058 1.00 81.44 93 LYS A CA 1
ATOM 750 C C . LYS A 1 93 ? -14.181 2.047 31.217 1.00 81.44 93 LYS A C 1
ATOM 752 O O . LYS A 1 93 ? -13.535 1.772 30.216 1.00 81.44 93 LYS A O 1
ATOM 757 N N . GLU A 1 94 ? -13.706 1.900 32.452 1.00 85.88 94 GLU A N 1
ATOM 758 C CA . GLU A 1 94 ? -12.352 1.412 32.752 1.00 85.88 94 GLU A CA 1
ATOM 759 C C . GLU A 1 94 ? -12.115 0.009 32.165 1.00 85.88 94 GLU A C 1
ATOM 761 O O . GLU A 1 94 ? -11.090 -0.233 31.525 1.00 85.88 94 GLU A O 1
ATOM 766 N N . SER A 1 95 ? -13.093 -0.897 32.297 1.00 88.62 95 SER A N 1
ATOM 767 C CA . SER A 1 95 ? -13.032 -2.231 31.686 1.00 88.62 95 SER A CA 1
ATOM 768 C C . SER A 1 95 ? -13.010 -2.171 30.154 1.00 88.62 95 SER A C 1
ATOM 770 O O . SER A 1 95 ? -12.230 -2.891 29.532 1.00 88.62 95 SER A O 1
ATOM 772 N N . LEU A 1 96 ? -13.825 -1.307 29.535 1.00 88.31 96 LEU A N 1
ATOM 773 C CA . LEU A 1 96 ? -13.830 -1.125 28.080 1.00 88.31 96 LEU A CA 1
ATOM 774 C C . LEU A 1 96 ? -12.507 -0.566 27.553 1.00 88.31 96 LEU A C 1
ATOM 776 O O . LEU A 1 96 ? -12.027 -1.030 26.524 1.00 88.31 96 LEU A O 1
ATOM 780 N N . GLU A 1 97 ? -11.913 0.415 28.231 1.00 88.38 97 GLU A N 1
ATOM 781 C CA . GLU A 1 97 ? -10.619 0.980 27.838 1.00 88.38 97 GLU A CA 1
ATOM 782 C C . GLU A 1 97 ? -9.493 -0.056 27.966 1.00 88.38 97 GLU A C 1
ATOM 784 O O . GLU A 1 97 ? -8.646 -0.158 27.075 1.00 88.38 97 GLU A O 1
ATOM 789 N N . ALA A 1 98 ? -9.513 -0.883 29.017 1.00 89.44 98 ALA A N 1
ATOM 790 C CA . ALA A 1 98 ? -8.570 -1.985 29.187 1.00 89.44 98 ALA A CA 1
ATOM 791 C C . ALA A 1 98 ? -8.691 -3.038 28.066 1.00 89.44 98 ALA A C 1
ATOM 793 O O . ALA A 1 98 ? -7.675 -3.451 27.496 1.00 89.44 98 ALA A O 1
ATOM 794 N N . ASP A 1 99 ? -9.915 -3.431 27.702 1.00 91.00 99 ASP A N 1
ATOM 795 C CA . ASP A 1 99 ? -10.161 -4.388 26.619 1.00 91.00 99 ASP A CA 1
ATOM 796 C C . ASP A 1 99 ? -9.839 -3.816 25.237 1.00 91.00 99 ASP A C 1
ATOM 798 O O . ASP A 1 99 ? -9.132 -4.458 24.457 1.00 91.00 99 ASP A O 1
ATOM 802 N N . ALA A 1 100 ? -10.263 -2.583 24.952 1.00 91.75 100 ALA A N 1
ATOM 803 C CA . ALA A 1 100 ? -9.929 -1.888 23.715 1.00 91.75 100 ALA A CA 1
ATOM 804 C C . ALA A 1 100 ? -8.412 -1.737 23.546 1.00 91.75 100 ALA A C 1
ATOM 806 O O . ALA A 1 100 ? -7.897 -1.938 22.448 1.00 91.75 100 ALA A O 1
ATOM 807 N N . ARG A 1 101 ? -7.671 -1.451 24.627 1.00 92.25 101 ARG A N 1
ATOM 808 C CA . ARG A 1 101 ? -6.203 -1.406 24.605 1.00 92.25 101 ARG A CA 1
ATOM 809 C C . ARG A 1 101 ? -5.595 -2.783 24.333 1.00 92.25 101 ARG A C 1
ATOM 811 O O . ARG A 1 101 ? -4.689 -2.888 23.510 1.00 92.25 101 ARG A O 1
ATOM 818 N N . ARG A 1 102 ? -6.095 -3.838 24.989 1.00 91.88 102 ARG A N 1
ATOM 819 C CA . ARG A 1 102 ? -5.654 -5.232 24.788 1.00 91.88 102 ARG A CA 1
ATOM 820 C C . ARG A 1 102 ? -5.860 -5.699 23.344 1.00 91.88 102 ARG A C 1
ATOM 822 O O . ARG A 1 102 ? -5.002 -6.391 22.805 1.00 91.88 102 ARG A O 1
ATOM 829 N N . ILE A 1 103 ? -6.972 -5.310 22.724 1.00 90.88 103 ILE A N 1
ATOM 830 C CA . ILE A 1 103 ? -7.267 -5.586 21.314 1.00 90.88 103 ILE A CA 1
ATOM 831 C C . ILE A 1 103 ? -6.370 -4.741 20.402 1.00 90.88 103 ILE A C 1
ATOM 833 O O . ILE A 1 103 ? -5.684 -5.296 19.548 1.00 90.88 103 ILE A O 1
ATOM 837 N N . ALA A 1 104 ? -6.312 -3.423 20.609 1.00 91.31 104 ALA A N 1
ATOM 838 C CA . ALA A 1 104 ? -5.541 -2.504 19.775 1.00 91.31 104 ALA A CA 1
ATOM 839 C C . ALA A 1 104 ? -4.044 -2.862 19.710 1.00 91.31 104 ALA A C 1
ATOM 841 O O . ALA A 1 104 ? -3.445 -2.790 18.639 1.00 91.31 104 ALA A O 1
ATOM 842 N N . LEU A 1 105 ? -3.448 -3.322 20.816 1.00 90.38 105 LEU A N 1
ATOM 843 C CA . LEU A 1 105 ? -2.047 -3.763 20.856 1.00 90.38 105 LEU A CA 1
ATOM 844 C C . LEU A 1 105 ? -1.726 -4.911 19.879 1.00 90.38 105 LEU A C 1
ATOM 846 O O . LEU A 1 105 ? -0.583 -5.010 19.437 1.00 90.38 105 LEU A O 1
ATOM 850 N N . LYS A 1 106 ? -2.704 -5.745 19.485 1.00 90.19 106 LYS A N 1
ATOM 851 C CA . LYS A 1 106 ? -2.506 -6.793 18.461 1.00 90.19 106 LYS A CA 1
ATOM 852 C C . LYS A 1 106 ? -2.083 -6.201 17.109 1.00 90.19 106 LYS A C 1
ATOM 854 O O . LYS A 1 106 ? -1.292 -6.812 16.394 1.00 90.19 106 LYS A O 1
ATOM 859 N N . PHE A 1 107 ? -2.601 -5.016 16.780 1.00 89.81 107 PHE A N 1
ATOM 860 C CA . PHE A 1 107 ? -2.418 -4.357 15.488 1.00 89.81 107 PHE A CA 1
ATOM 861 C C . PHE A 1 107 ? -1.048 -3.687 15.348 1.00 89.81 107 PHE A C 1
ATOM 863 O O . PHE A 1 107 ? -0.603 -3.463 14.227 1.00 89.81 107 PHE A O 1
ATOM 870 N N . ASP A 1 108 ? -0.349 -3.394 16.450 1.00 87.44 108 ASP A N 1
ATOM 871 C CA . ASP A 1 108 ? 0.908 -2.627 16.442 1.00 87.44 108 ASP A CA 1
ATOM 872 C C . ASP A 1 108 ? 1.965 -3.238 15.499 1.00 87.44 108 ASP A C 1
ATOM 874 O O . ASP A 1 108 ? 2.605 -2.529 14.718 1.00 87.44 108 ASP A O 1
ATOM 878 N N . ARG A 1 109 ? 2.022 -4.578 15.452 1.00 87.12 109 ARG A N 1
ATOM 879 C CA . ARG A 1 109 ? 2.862 -5.382 14.542 1.00 87.12 109 ARG A CA 1
ATOM 880 C C . ARG A 1 109 ? 2.665 -5.081 13.048 1.00 87.12 109 ARG A C 1
ATOM 882 O O . ARG A 1 109 ? 3.584 -5.306 12.266 1.00 87.12 109 ARG A O 1
ATOM 889 N N . LEU A 1 110 ? 1.486 -4.599 12.648 1.00 88.50 110 LEU A N 1
ATOM 890 C CA . LEU A 1 110 ? 1.121 -4.314 11.255 1.00 88.50 110 LEU A CA 1
ATOM 891 C C . LEU A 1 110 ? 1.513 -2.892 10.822 1.00 88.50 110 LEU A C 1
ATOM 893 O O . LEU A 1 110 ? 1.685 -2.640 9.630 1.00 88.50 110 LEU A O 1
ATOM 897 N N . SER A 1 111 ? 1.703 -1.965 11.769 1.00 87.12 111 SER A N 1
ATOM 898 C CA . SER A 1 111 ? 2.082 -0.575 11.466 1.00 87.12 111 SER A CA 1
ATOM 899 C C . SER A 1 111 ? 3.453 -0.489 10.779 1.00 87.12 111 SER A C 1
ATOM 901 O O . SER A 1 111 ? 3.604 0.162 9.747 1.00 87.12 111 SER A O 1
ATOM 903 N N . GLN A 1 112 ? 4.438 -1.221 11.306 1.00 88.19 112 GLN A N 1
ATOM 904 C CA . GLN A 1 112 ? 5.828 -1.231 10.847 1.00 88.19 112 GLN A CA 1
ATOM 905 C C . GLN A 1 112 ? 6.015 -1.699 9.389 1.00 88.19 112 GLN A C 1
ATOM 907 O O . GLN A 1 112 ? 6.652 -0.968 8.624 1.00 88.19 112 GLN A O 1
ATOM 912 N N . PRO A 1 113 ? 5.502 -2.868 8.946 1.00 91.19 113 PRO A N 1
ATOM 913 C CA . PRO A 1 113 ? 5.646 -3.287 7.551 1.00 91.19 113 PRO A CA 1
ATOM 914 C C . PRO A 1 113 ? 4.938 -2.332 6.582 1.00 91.19 113 PRO A C 1
ATOM 916 O O . PRO A 1 113 ? 5.512 -1.999 5.546 1.00 91.19 113 PRO A O 1
ATOM 919 N N . MET A 1 114 ? 3.748 -1.826 6.928 1.00 93.62 114 MET A N 1
ATOM 920 C CA . MET A 1 114 ? 3.025 -0.873 6.075 1.00 93.62 114 MET A CA 1
ATOM 921 C C . MET A 1 114 ? 3.744 0.479 5.983 1.00 93.62 114 MET A C 1
ATOM 923 O O . MET A 1 114 ? 3.930 0.987 4.880 1.00 93.62 114 MET A O 1
ATOM 927 N N . GLY A 1 115 ? 4.250 1.016 7.098 1.00 91.69 115 GLY A N 1
ATOM 928 C CA . GLY A 1 115 ? 5.058 2.241 7.114 1.00 91.69 115 GLY A CA 1
ATOM 929 C C . GLY A 1 115 ? 6.336 2.130 6.274 1.00 91.69 115 GLY A C 1
ATOM 930 O O . GLY A 1 115 ? 6.644 3.032 5.496 1.00 91.69 115 GLY A O 1
ATOM 931 N N . LYS A 1 116 ? 7.044 0.991 6.340 1.00 93.06 116 LYS A N 1
ATOM 932 C CA . LYS A 1 116 ? 8.225 0.724 5.493 1.00 93.06 116 LYS A CA 1
ATOM 933 C C . LYS A 1 116 ? 7.885 0.683 3.999 1.00 93.06 116 LYS A C 1
ATOM 935 O O . LYS A 1 116 ? 8.694 1.123 3.184 1.00 93.06 116 LYS A O 1
ATOM 940 N N . LEU A 1 117 ? 6.720 0.150 3.627 1.00 94.50 117 LEU A N 1
ATOM 941 C CA . LEU A 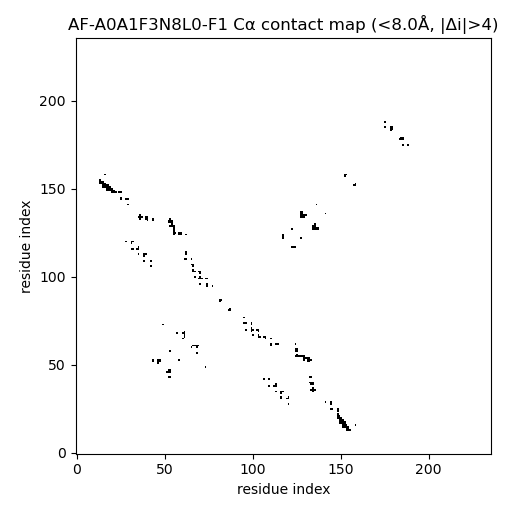1 117 ? 6.272 0.087 2.231 1.00 94.50 117 LEU A CA 1
ATOM 942 C C . LEU A 1 117 ? 5.832 1.466 1.713 1.00 94.50 117 LEU A C 1
ATOM 944 O O . LEU A 1 117 ? 6.247 1.851 0.624 1.00 94.50 117 LEU A O 1
ATOM 948 N N . LEU A 1 118 ? 5.090 2.239 2.514 1.00 93.19 118 LEU A N 1
ATOM 949 C CA . LEU A 1 118 ? 4.731 3.631 2.208 1.00 93.19 118 LEU A CA 1
ATOM 950 C C . LEU A 1 118 ? 5.971 4.511 1.999 1.00 93.19 118 LEU A C 1
ATOM 952 O O . LEU A 1 118 ? 6.044 5.243 1.014 1.00 93.19 118 LEU A O 1
ATOM 956 N N . PHE A 1 119 ? 6.978 4.378 2.871 1.00 91.88 119 PHE A N 1
ATOM 957 C CA . PHE A 1 119 ? 8.255 5.083 2.733 1.00 91.88 119 PHE A CA 1
ATOM 958 C C . PHE A 1 119 ? 8.974 4.724 1.425 1.00 91.88 119 PHE A C 1
ATOM 960 O O . PHE A 1 119 ? 9.376 5.618 0.688 1.00 91.88 119 PHE A O 1
ATOM 967 N N . LYS A 1 120 ? 9.077 3.430 1.079 1.00 92.12 120 LYS A N 1
ATOM 968 C CA . LYS A 1 120 ? 9.684 2.985 -0.193 1.00 92.12 120 LYS A CA 1
ATOM 969 C C . LYS A 1 120 ? 8.961 3.541 -1.423 1.00 92.12 120 LYS A C 1
ATOM 971 O O . LYS A 1 120 ? 9.614 3.914 -2.394 1.00 92.12 120 LYS A O 1
ATOM 976 N N . LEU A 1 121 ? 7.632 3.604 -1.382 1.00 89.50 121 LEU A N 1
ATOM 977 C CA . LEU A 1 121 ? 6.817 4.162 -2.464 1.00 89.50 121 LEU A CA 1
ATOM 978 C C . LEU A 1 121 ? 6.839 5.697 -2.511 1.00 89.50 121 LEU A C 1
ATOM 980 O O . LEU A 1 121 ? 6.477 6.259 -3.537 1.00 89.50 121 LEU A O 1
ATOM 984 N N . HIS A 1 122 ? 7.296 6.361 -1.443 1.00 91.06 122 HIS A N 1
ATOM 985 C CA . HIS A 1 122 ? 7.241 7.815 -1.256 1.00 91.06 122 HIS A CA 1
ATOM 986 C C . HIS A 1 122 ? 5.800 8.368 -1.280 1.00 91.06 122 HIS A C 1
ATOM 988 O O . HIS A 1 122 ? 5.552 9.445 -1.818 1.00 91.06 122 HIS A O 1
ATOM 994 N N . ILE A 1 123 ? 4.846 7.627 -0.698 1.00 88.69 123 ILE A N 1
ATOM 995 C CA . ILE A 1 123 ? 3.410 7.957 -0.724 1.00 88.69 123 ILE A CA 1
ATOM 996 C C . ILE A 1 123 ? 2.876 8.196 0.698 1.00 88.69 123 ILE A C 1
ATOM 998 O O . ILE A 1 123 ? 3.047 7.329 1.562 1.00 88.69 123 ILE A O 1
ATOM 1002 N N . PRO A 1 124 ? 2.195 9.329 0.965 1.00 90.94 124 PRO A N 1
ATOM 1003 C CA . PRO A 1 124 ? 1.493 9.569 2.224 1.00 90.94 124 PRO A CA 1
ATOM 1004 C C . PRO A 1 124 ? 0.362 8.561 2.469 1.00 90.94 124 PRO A C 1
ATOM 1006 O O . PRO A 1 124 ? -0.383 8.207 1.558 1.00 90.94 124 PRO A O 1
ATOM 1009 N N . ALA A 1 125 ? 0.150 8.153 3.724 1.00 91.06 125 ALA A N 1
ATOM 1010 C CA . ALA A 1 125 ? -0.908 7.196 4.070 1.00 91.06 125 ALA A CA 1
ATOM 1011 C C . ALA A 1 125 ? -2.321 7.666 3.656 1.00 91.06 125 ALA A C 1
ATOM 1013 O O . ALA A 1 125 ? -3.132 6.845 3.231 1.00 91.06 125 ALA A O 1
ATOM 1014 N N . GLY A 1 126 ? -2.596 8.975 3.728 1.00 90.25 126 GLY A N 1
ATOM 1015 C CA . GLY A 1 126 ? -3.867 9.580 3.306 1.00 90.25 126 GLY A CA 1
ATOM 1016 C C . GLY A 1 126 ? -4.125 9.562 1.791 1.00 90.25 126 GLY A C 1
ATOM 1017 O O . GLY A 1 126 ? -5.268 9.738 1.373 1.00 90.25 126 GLY A O 1
ATOM 1018 N N . GLU A 1 127 ? -3.107 9.303 0.961 1.00 90.19 127 GLU A N 1
ATOM 1019 C CA . GLU A 1 127 ? -3.260 9.141 -0.495 1.00 90.19 127 GLU A CA 1
ATOM 1020 C C . GLU A 1 127 ? -3.600 7.697 -0.904 1.00 90.19 127 GLU A C 1
ATOM 1022 O O . GLU A 1 127 ? -3.960 7.443 -2.056 1.00 90.19 127 GLU A O 1
ATOM 1027 N N . ILE A 1 128 ? -3.539 6.735 0.026 1.00 93.06 128 ILE A N 1
ATOM 1028 C CA . ILE A 1 128 ? -3.940 5.356 -0.257 1.00 93.06 128 ILE A CA 1
ATOM 1029 C C . ILE A 1 128 ? -5.463 5.265 -0.368 1.00 93.06 128 ILE A C 1
ATOM 1031 O O . ILE A 1 128 ? -6.209 5.413 0.604 1.00 93.06 128 ILE A O 1
ATOM 1035 N N . LYS A 1 129 ? -5.932 4.961 -1.579 1.00 93.44 129 LYS A N 1
ATOM 1036 C CA . LYS A 1 129 ? -7.348 4.757 -1.869 1.00 93.44 129 LYS A CA 1
ATOM 1037 C C . LYS A 1 129 ? -7.831 3.447 -1.246 1.00 93.44 129 LYS A C 1
ATOM 1039 O O . LYS A 1 129 ? -7.355 2.373 -1.602 1.00 93.44 129 LYS A O 1
ATOM 1044 N N . ILE A 1 130 ? -8.811 3.547 -0.346 1.00 94.25 130 ILE A N 1
ATOM 1045 C CA . ILE A 1 130 ? -9.481 2.401 0.279 1.00 94.25 130 ILE A CA 1
ATOM 1046 C C . ILE A 1 130 ? -10.972 2.445 -0.051 1.00 94.25 130 ILE A C 1
ATOM 1048 O O . ILE A 1 130 ? -11.673 3.370 0.361 1.00 94.25 130 ILE A O 1
ATOM 1052 N N . GLU A 1 131 ? -11.464 1.421 -0.744 1.00 89.19 131 GLU A N 1
ATOM 1053 C CA . GLU A 1 131 ? -12.875 1.261 -1.115 1.00 89.19 131 GLU A CA 1
ATOM 1054 C C . GLU A 1 131 ? -13.417 -0.053 -0.546 1.00 89.19 131 GLU A C 1
ATOM 1056 O O . GLU A 1 131 ? -12.775 -1.091 -0.655 1.00 89.19 131 GLU A O 1
ATOM 1061 N N . ALA A 1 132 ? -14.580 -0.011 0.117 1.00 86.00 132 ALA A N 1
ATOM 1062 C CA . ALA A 1 132 ? -15.199 -1.173 0.778 1.00 86.00 132 ALA A CA 1
ATOM 1063 C C . ALA A 1 132 ? -14.266 -1.970 1.735 1.00 86.00 132 ALA A C 1
ATOM 1065 O O . ALA A 1 132 ? -14.470 -3.161 1.977 1.00 86.00 132 ALA A O 1
ATOM 1066 N N . GLY A 1 133 ? -13.250 -1.310 2.305 1.00 87.81 133 GLY A N 1
ATOM 1067 C CA . GLY A 1 133 ? -12.224 -1.932 3.151 1.00 87.81 133 GLY A CA 1
ATOM 1068 C C . GLY A 1 133 ? -11.069 -2.596 2.389 1.00 87.81 133 GLY A C 1
ATOM 1069 O O . GLY A 1 133 ? -10.301 -3.337 2.991 1.00 87.81 133 GLY A O 1
ATOM 1070 N N . GLN A 1 134 ? -10.918 -2.359 1.084 1.00 91.06 134 GLN A N 1
ATOM 1071 C CA . GLN A 1 134 ? -9.817 -2.895 0.281 1.00 91.06 134 GLN A CA 1
ATOM 1072 C C . GLN A 1 134 ? -8.884 -1.799 -0.253 1.00 91.06 134 GLN A C 1
ATOM 1074 O O . GLN A 1 134 ? -9.335 -0.774 -0.763 1.00 91.06 134 GLN A O 1
ATOM 1079 N N . ALA A 1 135 ? -7.580 -2.081 -0.137 1.00 93.88 135 ALA A N 1
ATOM 1080 C CA . ALA A 1 135 ? -6.464 -1.524 -0.906 1.00 93.88 135 ALA A CA 1
ATOM 1081 C C . ALA A 1 135 ? -6.744 -1.441 -2.413 1.00 93.88 135 ALA A C 1
ATOM 1083 O O . ALA A 1 135 ? -6.935 -2.501 -3.005 1.00 93.88 135 ALA A O 1
ATOM 1084 N N . ALA A 1 136 ? -6.719 -0.268 -3.052 1.00 91.81 136 ALA A N 1
ATOM 1085 C CA . ALA A 1 136 ? -6.773 -0.179 -4.511 1.00 91.81 136 ALA A CA 1
ATOM 1086 C C . ALA A 1 136 ? -5.867 0.927 -5.066 1.00 91.81 136 ALA A C 1
ATOM 1088 O O . ALA A 1 136 ? -5.605 1.935 -4.409 1.00 91.81 136 ALA A O 1
ATOM 1089 N N . PHE A 1 137 ? -5.443 0.771 -6.321 1.00 90.25 137 PHE A N 1
ATOM 1090 C CA . PHE A 1 137 ? -4.876 1.878 -7.086 1.00 90.25 137 PHE A CA 1
ATOM 1091 C C . PHE A 1 137 ? -5.930 2.972 -7.308 1.00 90.25 137 PHE A C 1
ATOM 1093 O O . PHE A 1 137 ? -7.103 2.695 -7.587 1.00 90.25 137 PHE A O 1
ATOM 1100 N N . ALA A 1 138 ? -5.510 4.234 -7.243 1.00 88.69 138 ALA A N 1
ATOM 1101 C CA . ALA A 1 138 ? -6.320 5.332 -7.750 1.00 88.69 138 ALA A CA 1
ATOM 1102 C C . ALA A 1 138 ? -6.490 5.215 -9.283 1.00 88.69 138 ALA A C 1
ATOM 1104 O O . ALA A 1 138 ? -5.607 4.679 -9.962 1.00 88.69 138 ALA A O 1
ATOM 1105 N N . PRO A 1 139 ? -7.606 5.699 -9.865 1.00 88.19 139 PRO A N 1
ATOM 1106 C CA . PRO A 1 139 ? -7.820 5.645 -11.311 1.00 88.19 139 PRO A CA 1
ATOM 1107 C C . PRO A 1 139 ? -6.650 6.275 -12.084 1.00 88.19 139 PRO A C 1
ATOM 1109 O O . PRO A 1 139 ? -6.330 7.443 -11.886 1.00 88.19 139 PRO A O 1
ATOM 1112 N N . GLY A 1 140 ? -6.000 5.495 -12.952 1.00 87.50 140 GLY A N 1
ATOM 1113 C CA . GLY A 1 140 ? -4.834 5.934 -13.732 1.00 87.50 140 GLY A CA 1
ATOM 1114 C C . GLY A 1 140 ? -3.490 5.946 -12.985 1.00 87.50 140 GLY A C 1
ATOM 1115 O O . GLY A 1 140 ? -2.480 6.317 -13.583 1.00 87.50 140 GLY A O 1
ATOM 1116 N N . GLN A 1 141 ? -3.430 5.516 -11.719 1.00 90.00 141 GLN A N 1
ATOM 1117 C CA . GLN A 1 141 ? -2.181 5.472 -10.946 1.00 90.00 141 GLN A CA 1
ATOM 1118 C C . GLN A 1 141 ? -1.184 4.457 -11.520 1.00 90.00 141 GLN A C 1
ATOM 1120 O O . GLN A 1 141 ? -0.022 4.797 -11.710 1.00 90.00 141 GLN A O 1
ATOM 1125 N N . GLU A 1 142 ? -1.636 3.253 -11.881 1.00 89.94 142 GLU A N 1
ATOM 1126 C CA . GLU A 1 142 ? -0.794 2.223 -12.513 1.00 89.94 142 GLU A CA 1
ATOM 1127 C C . GLU A 1 142 ? -0.175 2.712 -13.837 1.00 89.94 142 GLU A C 1
ATOM 1129 O O . GLU A 1 142 ? 1.022 2.565 -14.074 1.00 89.94 142 GLU A O 1
ATOM 1134 N N . GLU A 1 143 ? -0.968 3.401 -14.658 1.00 90.56 143 GLU A N 1
ATOM 1135 C CA . GLU A 1 143 ? -0.514 4.035 -15.901 1.00 90.56 143 GLU A CA 1
ATOM 1136 C C . GLU A 1 143 ? 0.459 5.202 -15.641 1.00 90.56 143 GLU A C 1
ATOM 1138 O O . GLU A 1 143 ? 1.374 5.449 -16.426 1.00 90.56 143 GLU A O 1
ATOM 1143 N N . THR A 1 144 ? 0.304 5.910 -14.520 1.00 90.62 144 THR A N 1
ATOM 1144 C CA . THR A 1 144 ? 1.237 6.963 -14.088 1.00 90.62 144 THR A CA 1
ATOM 1145 C C . THR A 1 144 ? 2.578 6.369 -13.651 1.00 90.62 144 THR A C 1
ATOM 1147 O O . THR A 1 144 ? 3.626 6.878 -14.046 1.00 90.62 144 THR A O 1
ATOM 1150 N N . ILE A 1 145 ? 2.562 5.251 -12.915 1.00 90.12 145 ILE A N 1
ATOM 1151 C CA . ILE A 1 145 ? 3.766 4.495 -12.534 1.00 90.12 145 ILE A CA 1
ATOM 1152 C C . ILE A 1 145 ? 4.464 3.949 -13.788 1.00 90.12 145 ILE A C 1
ATOM 1154 O O . ILE A 1 145 ? 5.674 4.106 -13.932 1.00 90.12 145 ILE A O 1
ATOM 1158 N N . ARG A 1 146 ? 3.715 3.392 -14.750 1.00 90.31 146 ARG A N 1
ATOM 1159 C CA . ARG A 1 146 ? 4.269 2.963 -16.044 1.00 90.31 146 ARG A CA 1
ATOM 1160 C C . ARG A 1 146 ? 4.952 4.120 -16.772 1.00 90.31 146 ARG A C 1
ATOM 1162 O O . ARG A 1 146 ? 6.098 3.979 -17.190 1.00 90.31 146 ARG A O 1
ATOM 1169 N N . LYS A 1 147 ? 4.299 5.282 -16.869 1.00 89.19 147 LYS A N 1
ATOM 1170 C CA . LYS A 1 147 ? 4.863 6.483 -17.511 1.00 89.19 147 LYS A CA 1
ATOM 1171 C C . LYS A 1 147 ? 6.118 7.017 -16.824 1.00 89.19 147 LYS A C 1
ATOM 1173 O O . LYS A 1 147 ? 7.032 7.435 -17.523 1.00 89.19 147 LYS A O 1
ATOM 1178 N N . LYS A 1 148 ? 6.191 6.968 -15.490 1.00 89.19 148 LYS A N 1
ATOM 1179 C CA . LYS A 1 148 ? 7.380 7.346 -14.701 1.00 89.19 148 LYS A CA 1
ATOM 1180 C C . LYS A 1 148 ? 8.624 6.542 -15.103 1.00 89.19 148 LYS A C 1
ATOM 1182 O O . LYS A 1 148 ? 9.712 7.105 -15.154 1.00 89.19 148 LYS A O 1
ATOM 1187 N N . TRP A 1 149 ? 8.452 5.260 -15.431 1.00 91.12 149 TRP A N 1
ATOM 1188 C CA . TRP A 1 149 ? 9.526 4.347 -15.845 1.00 91.12 149 TRP A CA 1
ATOM 1189 C C . TRP A 1 149 ? 9.639 4.153 -17.365 1.00 91.12 149 TRP A C 1
ATOM 1191 O O . TRP A 1 149 ? 10.365 3.270 -17.817 1.00 91.12 149 TRP A O 1
ATOM 1201 N N . THR A 1 150 ? 8.945 4.972 -18.165 1.00 87.75 150 THR A N 1
ATOM 1202 C CA . THR A 1 150 ? 8.945 4.880 -19.631 1.00 87.75 150 THR A CA 1
ATOM 1203 C C . THR A 1 150 ? 9.518 6.146 -20.261 1.00 87.75 150 THR A C 1
ATOM 1205 O O . THR A 1 150 ? 9.008 7.249 -20.062 1.00 87.75 150 THR A O 1
ATOM 1208 N N . CYS A 1 151 ? 10.550 5.994 -21.088 1.00 87.88 151 CYS A N 1
ATOM 1209 C CA . CYS A 1 151 ? 11.076 7.079 -21.904 1.00 87.88 151 CYS A CA 1
ATOM 1210 C C . CYS A 1 151 ? 10.215 7.253 -23.161 1.00 87.88 151 CYS A C 1
ATOM 1212 O O . CYS A 1 151 ? 10.104 6.339 -23.986 1.00 87.88 151 CYS A O 1
ATOM 1214 N N . PHE A 1 152 ? 9.651 8.451 -23.322 1.00 89.19 152 PHE A N 1
ATOM 1215 C CA . PHE A 1 152 ? 8.928 8.870 -24.519 1.00 89.19 152 PHE A CA 1
ATOM 1216 C C . PHE A 1 152 ? 9.665 10.008 -25.219 1.00 89.19 152 PHE A C 1
ATOM 1218 O O . PHE A 1 152 ? 10.028 10.989 -24.571 1.00 89.19 152 PHE A O 1
ATOM 1225 N N . LEU A 1 153 ? 9.779 9.901 -26.540 1.00 87.56 153 LEU A N 1
ATOM 1226 C CA . LEU A 1 153 ? 10.046 11.022 -27.436 1.00 87.56 153 LEU A CA 1
ATOM 1227 C C . LEU A 1 153 ? 8.755 11.832 -27.581 1.00 87.56 153 LEU A C 1
ATOM 1229 O O . LEU A 1 153 ? 7.700 11.256 -27.850 1.00 87.56 153 LEU A O 1
ATOM 1233 N N . LYS A 1 154 ? 8.819 13.143 -27.385 1.00 87.19 154 LYS A N 1
ATOM 1234 C CA . LYS A 1 154 ? 7.671 14.052 -27.251 1.00 87.19 154 LYS A CA 1
ATOM 1235 C C . LYS A 1 154 ? 7.431 14.902 -28.491 1.00 87.19 154 LYS A C 1
ATOM 1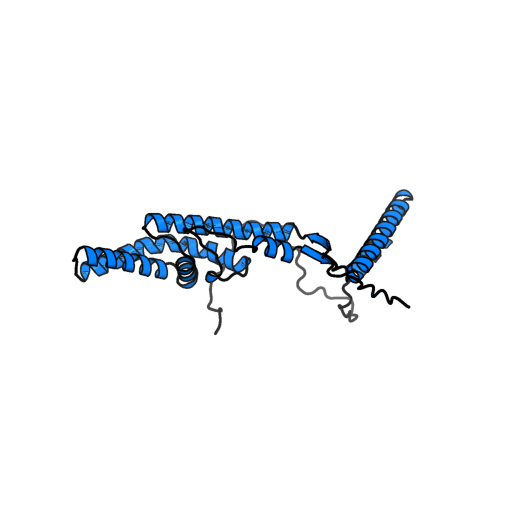237 O O . LYS A 1 154 ? 6.321 15.405 -28.651 1.00 87.19 154 LYS A O 1
ATOM 1242 N N . ASP A 1 155 ? 8.424 15.035 -29.366 1.00 88.44 155 ASP A N 1
ATOM 1243 C CA . ASP A 1 155 ? 8.321 15.805 -30.604 1.00 88.44 155 ASP A CA 1
ATOM 1244 C C . ASP A 1 155 ? 9.098 15.163 -31.785 1.00 88.44 155 ASP A C 1
ATOM 1246 O O . ASP A 1 155 ? 9.842 14.191 -31.599 1.00 88.44 155 ASP A O 1
ATOM 1250 N N . PRO A 1 156 ? 8.914 15.663 -33.027 1.00 86.62 156 PRO A N 1
ATOM 1251 C CA . PRO A 1 156 ? 9.590 15.122 -34.205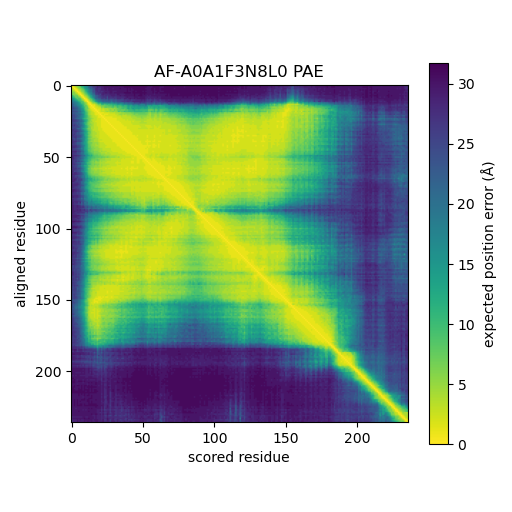 1.00 86.62 156 PRO A CA 1
ATOM 1252 C C . PRO A 1 156 ? 11.118 15.273 -34.206 1.00 86.62 156 PRO A C 1
ATOM 1254 O O . PRO A 1 156 ? 11.781 14.455 -34.836 1.00 86.62 156 PRO A O 1
ATOM 1257 N N . GLN A 1 157 ? 11.676 16.291 -33.542 1.00 88.38 157 GLN A N 1
ATOM 1258 C CA . GLN A 1 157 ? 13.121 16.546 -33.510 1.00 88.38 157 GLN A CA 1
ATOM 1259 C C . GLN A 1 157 ? 13.817 15.561 -32.572 1.00 88.38 157 GLN A C 1
ATOM 1261 O O . GLN A 1 157 ? 14.815 14.955 -32.957 1.00 88.38 157 GLN A O 1
ATOM 1266 N N . GLU A 1 158 ? 13.247 15.321 -31.385 1.00 86.00 158 GLU A N 1
ATOM 1267 C CA . GLU A 1 158 ? 13.702 14.250 -30.490 1.00 86.00 158 GLU A CA 1
ATOM 1268 C C . GLU A 1 158 ? 13.708 12.895 -31.220 1.00 86.00 158 GLU A C 1
ATOM 1270 O O . GLU A 1 158 ? 14.654 12.115 -31.085 1.00 86.00 158 GLU A O 1
ATOM 1275 N N . LYS A 1 159 ? 12.691 12.634 -32.057 1.00 87.12 159 LYS A N 1
ATOM 1276 C CA . LYS A 1 159 ? 12.632 11.419 -32.876 1.00 87.12 159 LYS A CA 1
ATOM 1277 C C . LYS A 1 159 ? 13.698 11.364 -33.968 1.00 87.12 159 LYS A C 1
ATOM 1279 O O . LYS A 1 159 ? 14.358 10.339 -34.092 1.00 87.12 159 LYS A O 1
ATOM 1284 N N . GLU A 1 160 ? 13.893 12.431 -34.736 1.00 87.50 160 GLU A N 1
ATOM 1285 C CA . GLU A 1 160 ? 14.932 12.475 -35.773 1.00 87.50 160 GLU A CA 1
ATOM 1286 C C . GLU A 1 160 ? 16.334 12.254 -35.176 1.00 87.50 160 GLU A C 1
ATOM 1288 O O . GLU A 1 160 ? 17.142 11.508 -35.731 1.00 87.50 160 GLU A O 1
ATOM 1293 N N . ILE A 1 161 ? 16.612 12.830 -34.003 1.00 85.06 161 ILE A N 1
ATOM 1294 C CA . ILE A 1 161 ? 17.865 12.608 -33.269 1.00 85.06 161 ILE A CA 1
ATOM 1295 C C . ILE A 1 161 ? 17.989 11.141 -32.825 1.00 85.06 161 ILE A C 1
ATOM 1297 O O . ILE A 1 161 ? 19.041 10.531 -33.021 1.00 85.06 161 ILE A O 1
ATOM 1301 N N . TYR A 1 162 ? 16.926 10.548 -32.273 1.00 86.69 162 TYR A N 1
ATOM 1302 C CA . TYR A 1 162 ? 16.923 9.146 -31.845 1.00 86.69 162 TYR A CA 1
ATOM 1303 C C . TYR A 1 162 ? 17.122 8.164 -33.011 1.00 86.69 162 TYR A C 1
ATOM 1305 O O . TYR A 1 162 ? 17.956 7.262 -32.915 1.00 86.69 162 TYR A O 1
ATOM 1313 N N . ASP A 1 163 ? 16.410 8.356 -34.125 1.00 87.69 163 ASP A N 1
ATOM 1314 C CA . ASP A 1 163 ? 16.515 7.513 -35.322 1.00 87.69 163 ASP A CA 1
ATOM 1315 C C . ASP A 1 163 ? 17.945 7.576 -35.907 1.00 87.69 163 ASP A C 1
ATOM 1317 O O . ASP A 1 163 ? 18.529 6.547 -36.264 1.00 87.69 163 ASP A O 1
ATOM 1321 N N . ASN A 1 164 ? 18.568 8.763 -35.911 1.00 86.44 164 ASN A N 1
ATOM 1322 C CA . ASN A 1 164 ? 19.975 8.934 -36.283 1.00 86.44 164 ASN A CA 1
ATOM 1323 C C . ASN A 1 164 ? 20.931 8.199 -35.324 1.00 86.44 164 ASN A C 1
ATOM 1325 O O . ASN A 1 164 ? 21.836 7.500 -35.783 1.00 86.44 164 ASN A O 1
ATOM 1329 N N . LEU A 1 165 ? 20.737 8.305 -34.004 1.00 85.69 165 LEU A N 1
ATOM 1330 C CA . LEU A 1 165 ? 21.557 7.592 -33.012 1.00 85.69 165 LEU A CA 1
ATOM 1331 C C . LEU A 1 165 ? 21.454 6.065 -33.163 1.00 85.69 165 LEU A C 1
ATOM 1333 O O . LEU A 1 165 ? 22.473 5.378 -33.097 1.00 85.69 165 LEU A O 1
ATOM 1337 N N . GLN A 1 166 ? 20.259 5.527 -33.431 1.00 83.75 166 GLN A N 1
ATOM 1338 C CA . GLN A 1 166 ? 20.079 4.098 -33.720 1.00 83.75 166 GLN A CA 1
ATOM 1339 C C . GLN A 1 166 ? 20.804 3.670 -35.004 1.00 83.75 166 GLN A C 1
ATOM 1341 O O . GLN A 1 166 ? 21.418 2.602 -35.031 1.00 83.75 166 GLN A O 1
ATOM 1346 N N . SER A 1 167 ? 20.804 4.511 -36.043 1.00 86.94 167 SER A N 1
ATOM 1347 C CA . SER A 1 167 ? 21.578 4.267 -37.267 1.00 86.94 167 SER A CA 1
ATOM 1348 C C . SER A 1 167 ? 23.084 4.151 -36.978 1.00 86.94 167 SER A C 1
ATOM 1350 O O . SER A 1 167 ? 23.710 3.155 -37.345 1.00 8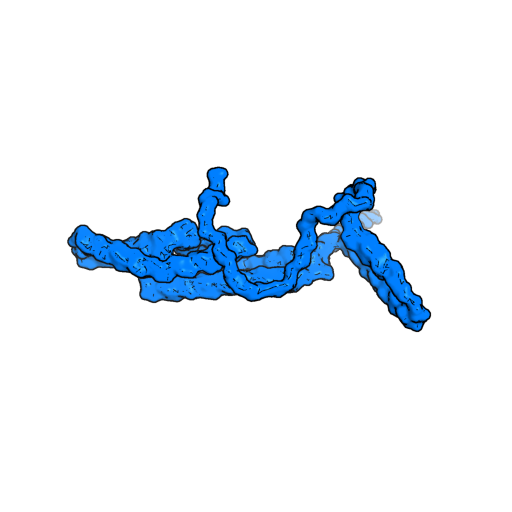6.94 167 SER A O 1
ATOM 1352 N N . TRP A 1 168 ? 23.659 5.091 -36.216 1.00 81.56 168 TRP A N 1
ATOM 1353 C CA . TRP A 1 168 ? 25.069 5.033 -35.798 1.00 81.56 168 TRP A CA 1
ATOM 1354 C C . TRP A 1 168 ? 25.390 3.811 -34.918 1.00 81.56 168 TRP A C 1
ATOM 1356 O O . TRP A 1 168 ? 26.437 3.179 -35.091 1.00 81.56 168 TRP A O 1
ATOM 1366 N N . LEU A 1 169 ? 24.491 3.427 -34.005 1.00 82.00 169 LEU A N 1
ATOM 1367 C CA . LEU A 1 169 ? 24.640 2.216 -33.186 1.00 82.00 169 LEU A CA 1
ATOM 1368 C C . LEU A 1 169 ? 24.624 0.932 -34.028 1.00 82.00 169 LEU A C 1
ATOM 1370 O O . LEU A 1 169 ? 25.361 -0.005 -33.732 1.00 82.00 169 LEU A O 1
ATOM 1374 N N . ASN A 1 170 ? 23.828 0.876 -35.094 1.00 84.06 170 ASN A N 1
ATOM 1375 C CA . ASN A 1 170 ? 23.812 -0.278 -35.991 1.00 84.06 170 ASN A CA 1
ATOM 1376 C C . ASN A 1 170 ? 25.077 -0.342 -36.860 1.00 84.06 170 ASN A C 1
ATOM 1378 O O . ASN A 1 170 ? 25.719 -1.388 -36.896 1.00 84.06 170 ASN A O 1
ATOM 1382 N N . VAL A 1 171 ? 25.523 0.780 -37.436 1.00 84.19 171 VAL A N 1
ATOM 1383 C CA . VAL A 1 171 ? 26.787 0.847 -38.200 1.00 84.19 171 VAL A CA 1
ATOM 1384 C C . VAL A 1 171 ? 27.992 0.434 -37.343 1.00 84.19 171 VAL A C 1
ATOM 1386 O O . VAL A 1 171 ? 28.870 -0.294 -37.804 1.00 84.19 171 VAL A O 1
ATOM 1389 N N . THR A 1 172 ? 28.041 0.851 -36.074 1.00 77.38 172 THR A N 1
ATOM 1390 C CA . THR A 1 172 ? 29.128 0.460 -35.154 1.00 77.38 172 THR A CA 1
ATOM 1391 C C . THR A 1 172 ? 29.072 -1.014 -34.742 1.00 77.38 172 THR A C 1
ATOM 1393 O O . THR A 1 172 ? 30.128 -1.629 -34.590 1.00 77.38 172 THR A O 1
ATOM 1396 N N . ARG A 1 173 ? 27.879 -1.617 -34.627 1.00 81.50 173 ARG A N 1
ATOM 1397 C CA . ARG A 1 173 ? 27.709 -3.072 -34.432 1.00 81.50 173 ARG A CA 1
ATOM 1398 C C . ARG A 1 173 ? 28.146 -3.878 -35.656 1.00 81.50 173 ARG A C 1
ATOM 1400 O O . ARG A 1 173 ? 28.843 -4.875 -35.496 1.00 81.50 173 ARG A O 1
ATOM 1407 N N . GLU A 1 174 ? 27.772 -3.449 -36.860 1.00 84.62 174 GLU A N 1
ATOM 1408 C CA . GLU A 1 174 ? 28.188 -4.086 -38.118 1.00 84.62 174 GLU A CA 1
ATOM 1409 C C . GLU A 1 174 ? 29.710 -4.018 -38.305 1.00 84.62 174 GLU A C 1
ATOM 1411 O O . GLU A 1 174 ? 30.344 -5.018 -38.646 1.00 84.62 174 GLU A O 1
ATOM 1416 N N . LEU A 1 175 ? 30.317 -2.863 -38.007 1.00 77.75 175 LEU A N 1
ATOM 1417 C CA . LEU A 1 175 ? 31.767 -2.688 -38.046 1.00 77.75 175 LEU A CA 1
ATOM 1418 C C . LEU A 1 175 ? 32.484 -3.591 -37.032 1.00 77.75 175 LEU A C 1
ATOM 1420 O O . LEU A 1 175 ? 33.493 -4.206 -37.369 1.00 77.75 175 LEU A O 1
ATOM 1424 N N . ASP A 1 176 ? 31.976 -3.701 -35.805 1.00 73.75 176 ASP A N 1
ATOM 1425 C CA . ASP A 1 176 ? 32.541 -4.594 -34.790 1.00 73.75 176 ASP A CA 1
ATOM 1426 C C . ASP A 1 176 ? 32.425 -6.078 -35.178 1.00 73.75 176 ASP A C 1
ATOM 1428 O O . ASP A 1 176 ? 33.399 -6.820 -35.044 1.00 73.75 176 ASP A O 1
ATOM 1432 N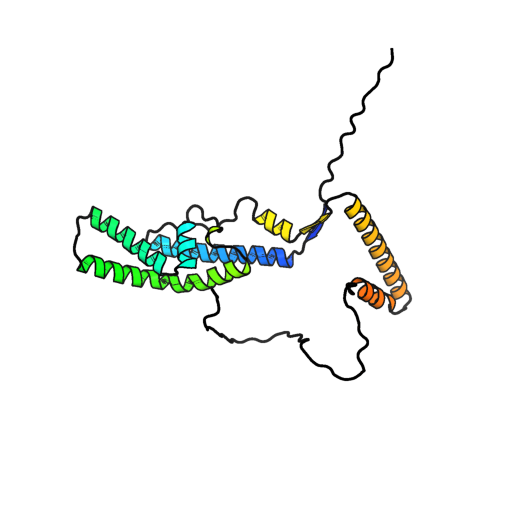 N . ALA A 1 177 ? 31.284 -6.504 -35.729 1.00 81.50 177 ALA A N 1
ATOM 1433 C CA . ALA A 1 177 ? 31.118 -7.856 -36.261 1.00 81.50 177 ALA A CA 1
ATOM 1434 C C . ALA A 1 177 ? 32.153 -8.149 -37.364 1.00 81.50 177 ALA A C 1
ATOM 1436 O O . ALA A 1 177 ? 32.880 -9.139 -37.282 1.00 81.50 177 ALA A O 1
ATOM 1437 N N . PHE A 1 178 ? 32.309 -7.235 -38.327 1.00 80.19 178 PHE A N 1
ATOM 1438 C CA . PHE A 1 178 ? 33.309 -7.337 -39.392 1.00 80.19 178 PHE A CA 1
ATOM 1439 C C . PHE A 1 178 ? 34.753 -7.392 -38.859 1.00 80.19 178 PHE A C 1
ATOM 1441 O O . PHE A 1 178 ? 35.570 -8.174 -39.348 1.00 80.19 178 PHE A O 1
ATOM 1448 N N . LEU A 1 179 ? 35.098 -6.589 -37.846 1.00 73.81 179 LEU A N 1
ATOM 1449 C CA . LEU A 1 179 ? 36.431 -6.609 -37.233 1.00 73.81 179 LEU A CA 1
ATOM 1450 C C . LEU A 1 179 ? 36.697 -7.930 -36.491 1.00 73.81 179 LEU A C 1
ATOM 1452 O O . LEU A 1 179 ? 37.777 -8.509 -36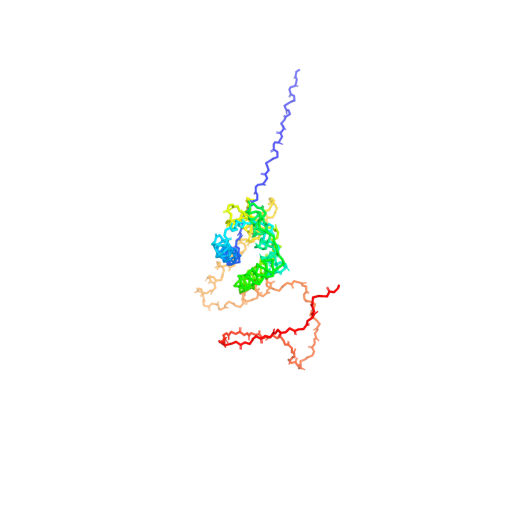.651 1.00 73.81 179 LEU A O 1
ATOM 1456 N N . LYS A 1 180 ? 35.702 -8.448 -35.759 1.00 74.25 180 LYS A N 1
ATOM 1457 C CA . LYS A 1 180 ? 35.760 -9.752 -35.076 1.00 74.25 180 LYS A CA 1
ATOM 1458 C C . LYS A 1 180 ? 35.931 -10.909 -36.062 1.00 74.25 180 LYS A C 1
ATOM 1460 O O . LYS A 1 180 ? 36.807 -11.745 -35.848 1.00 74.25 180 LYS A O 1
ATOM 1465 N N . GLU A 1 181 ? 35.193 -10.918 -37.173 1.00 82.69 181 GLU A N 1
ATOM 1466 C CA . GLU A 1 181 ? 35.353 -11.904 -38.258 1.00 82.69 181 GLU A CA 1
ATOM 1467 C C . GLU A 1 181 ? 36.765 -11.907 -38.863 1.00 82.69 181 GLU A C 1
ATOM 1469 O O . GLU A 1 181 ? 37.257 -12.951 -39.293 1.00 82.69 181 GLU A O 1
ATOM 1474 N N . ARG A 1 182 ? 37.454 -10.758 -38.868 1.00 78.56 182 ARG A N 1
ATOM 1475 C CA . ARG A 1 182 ? 38.842 -10.638 -39.346 1.00 78.56 182 ARG A CA 1
ATOM 1476 C C . ARG A 1 182 ? 39.908 -10.869 -38.272 1.00 78.56 182 ARG A C 1
ATOM 1478 O O . ARG A 1 182 ? 41.088 -10.655 -38.544 1.00 78.56 182 ARG A O 1
ATOM 1485 N N . GLY A 1 183 ? 39.524 -11.297 -37.068 1.00 64.94 183 GLY A N 1
ATOM 1486 C CA . GLY A 1 183 ? 40.447 -11.531 -35.952 1.00 64.94 183 GLY A CA 1
ATOM 1487 C C . GLY A 1 183 ? 41.070 -10.253 -35.375 1.00 64.94 183 GLY A C 1
ATOM 1488 O O . GLY A 1 183 ? 42.085 -10.321 -34.681 1.00 64.94 183 GLY A O 1
ATOM 1489 N N . ILE A 1 184 ? 40.489 -9.082 -35.657 1.00 63.88 184 ILE A N 1
ATOM 1490 C CA . ILE A 1 184 ? 40.967 -7.790 -35.163 1.00 63.88 184 ILE A CA 1
ATOM 1491 C C . ILE A 1 184 ? 40.288 -7.517 -33.816 1.00 63.88 184 ILE A C 1
ATOM 1493 O O . ILE A 1 184 ? 39.098 -7.217 -33.756 1.00 63.88 184 ILE A O 1
ATOM 1497 N N . LEU A 1 185 ? 41.048 -7.628 -32.722 1.00 58.25 185 LEU A N 1
ATOM 1498 C CA . LEU A 1 185 ? 40.534 -7.399 -31.366 1.00 58.25 185 LEU A CA 1
ATOM 1499 C C . LEU A 1 185 ? 40.057 -5.938 -31.179 1.00 58.25 185 LEU A C 1
ATOM 1501 O O . LEU A 1 185 ? 40.806 -5.005 -31.497 1.00 58.25 185 LEU A O 1
ATOM 1505 N N . PRO A 1 186 ? 38.837 -5.709 -30.650 1.00 55.41 186 PRO A N 1
ATOM 1506 C CA . PRO A 1 186 ? 38.151 -4.423 -30.760 1.00 55.41 186 PRO A CA 1
ATOM 1507 C C . PRO A 1 186 ? 38.594 -3.401 -29.702 1.00 55.41 186 PRO A C 1
ATOM 1509 O O . PRO A 1 186 ? 37.853 -3.080 -28.781 1.00 55.41 186 PRO A O 1
ATOM 1512 N N . LYS A 1 187 ? 39.760 -2.768 -29.892 1.00 57.16 187 LYS A N 1
ATOM 1513 C CA . LYS A 1 187 ? 40.160 -1.591 -29.086 1.00 57.16 187 LYS A CA 1
ATOM 1514 C C . LYS A 1 187 ? 39.226 -0.376 -29.243 1.00 57.16 187 LYS A C 1
ATOM 1516 O O . LYS A 1 187 ? 39.308 0.558 -28.453 1.00 57.16 187 LYS A O 1
ATOM 1521 N N . MET A 1 188 ? 38.372 -0.354 -30.272 1.00 54.38 188 MET A N 1
ATOM 1522 C CA . MET A 1 188 ? 37.445 0.758 -30.523 1.00 54.38 188 MET A CA 1
ATOM 1523 C C . MET A 1 188 ? 36.122 0.652 -29.758 1.00 54.38 188 MET A C 1
ATOM 1525 O O . MET A 1 188 ? 35.543 1.697 -29.473 1.00 54.38 188 MET A O 1
ATOM 1529 N N . GLN A 1 189 ? 35.643 -0.550 -29.399 1.00 52.66 189 GLN A N 1
ATOM 1530 C CA . GLN A 1 189 ? 34.402 -0.664 -28.618 1.00 52.66 189 GLN A CA 1
ATOM 1531 C C . GLN A 1 189 ? 34.583 -0.063 -27.226 1.00 52.66 189 GLN A C 1
ATOM 1533 O O . GLN A 1 189 ? 33.794 0.795 -26.846 1.00 52.66 189 GLN A O 1
ATOM 1538 N N . ASP A 1 190 ? 35.662 -0.416 -26.528 1.00 53.75 190 ASP A N 1
ATOM 1539 C CA . ASP A 1 190 ? 35.961 0.131 -25.200 1.00 53.75 190 ASP A CA 1
ATOM 1540 C C . ASP A 1 190 ? 36.121 1.658 -25.236 1.00 53.75 190 ASP A C 1
ATOM 1542 O O . ASP A 1 190 ? 35.615 2.353 -24.361 1.00 53.75 190 ASP A O 1
ATOM 1546 N N . ALA A 1 191 ? 36.756 2.202 -26.281 1.00 54.38 191 ALA A N 1
ATOM 1547 C CA . ALA A 1 191 ? 36.935 3.644 -26.449 1.00 54.38 191 ALA A CA 1
ATOM 1548 C C . ALA A 1 191 ? 35.616 4.391 -26.729 1.00 54.38 191 ALA A C 1
ATOM 1550 O O . ALA A 1 191 ? 35.398 5.471 -26.184 1.00 54.38 191 ALA A O 1
ATOM 1551 N N . ILE A 1 192 ? 34.727 3.826 -27.555 1.00 53.62 192 ILE A N 1
ATOM 1552 C CA . ILE A 1 192 ? 33.419 4.426 -27.866 1.00 53.62 192 ILE A CA 1
ATOM 1553 C C . ILE A 1 192 ? 32.465 4.287 -26.675 1.00 53.62 192 ILE A C 1
ATOM 1555 O O . ILE A 1 192 ? 31.782 5.247 -26.335 1.00 53.62 192 ILE A O 1
ATOM 1559 N N . ILE A 1 193 ? 32.447 3.134 -26.000 1.00 51.34 193 ILE A N 1
ATOM 1560 C CA . ILE A 1 193 ? 31.649 2.929 -24.785 1.00 51.34 193 ILE A CA 1
ATOM 1561 C C . ILE A 1 193 ? 32.137 3.878 -23.688 1.00 51.34 193 ILE A C 1
ATOM 1563 O O . ILE A 1 193 ? 31.312 4.593 -23.134 1.00 51.34 193 ILE A O 1
ATOM 1567 N N . ALA A 1 194 ? 33.450 3.993 -23.454 1.00 51.19 194 ALA A N 1
ATOM 1568 C CA . ALA A 1 194 ? 34.004 4.963 -22.510 1.00 51.19 194 ALA A CA 1
ATOM 1569 C C . ALA A 1 194 ? 33.609 6.407 -22.864 1.00 51.19 194 ALA A C 1
ATOM 1571 O O . ALA A 1 194 ? 33.146 7.133 -21.989 1.00 51.19 194 ALA A O 1
ATOM 1572 N N . ALA A 1 195 ? 33.715 6.812 -24.135 1.00 52.31 195 ALA A N 1
ATOM 1573 C CA . ALA A 1 195 ? 33.326 8.152 -24.586 1.00 52.31 195 ALA A CA 1
ATOM 1574 C C . ALA A 1 195 ? 31.814 8.437 -24.470 1.00 52.31 195 ALA A C 1
ATOM 1576 O O . ALA A 1 195 ? 31.430 9.594 -24.331 1.00 52.31 195 ALA A O 1
ATOM 1577 N N . LEU A 1 196 ? 30.962 7.407 -24.513 1.00 45.72 196 LEU A N 1
ATOM 1578 C CA . LEU A 1 196 ? 29.508 7.528 -24.344 1.00 45.72 196 LEU A CA 1
ATOM 1579 C C . LEU A 1 196 ? 29.048 7.379 -22.882 1.00 45.72 196 LEU A C 1
ATOM 1581 O O . LEU A 1 196 ? 27.970 7.859 -22.541 1.00 45.72 196 LEU A O 1
ATOM 1585 N N . THR A 1 197 ? 29.843 6.749 -22.009 1.00 48.66 197 THR A N 1
ATOM 1586 C CA . THR A 1 197 ? 29.579 6.675 -20.558 1.00 48.66 197 THR A CA 1
ATOM 1587 C C . THR A 1 197 ? 30.229 7.809 -19.761 1.00 48.66 197 THR A C 1
ATOM 1589 O O . THR A 1 197 ? 29.791 8.100 -18.649 1.00 48.66 197 THR A O 1
ATOM 1592 N N . LEU A 1 198 ? 31.256 8.471 -20.307 1.00 41.59 198 LEU A N 1
ATOM 1593 C CA . LEU A 1 198 ? 31.858 9.669 -19.720 1.00 41.59 198 LEU A CA 1
ATOM 1594 C C . LEU A 1 198 ? 30.942 10.882 -19.924 1.00 41.59 198 LEU A C 1
ATOM 1596 O O . LEU A 1 198 ? 31.019 11.607 -20.913 1.00 41.59 198 LEU A O 1
ATOM 1600 N N . ASN A 1 199 ? 30.084 11.107 -18.932 1.00 39.12 199 ASN A N 1
ATOM 1601 C CA . ASN A 1 199 ? 29.317 12.335 -18.762 1.00 39.12 199 ASN A CA 1
ATOM 1602 C C . ASN A 1 199 ? 30.274 13.558 -18.766 1.00 39.12 199 ASN A C 1
ATOM 1604 O O . ASN A 1 199 ? 31.200 13.575 -17.949 1.00 39.12 199 ASN A O 1
ATOM 1608 N N . PRO A 1 200 ? 30.090 14.584 -19.626 1.00 40.12 200 PRO A N 1
ATOM 1609 C CA . PRO A 1 200 ? 31.056 15.679 -19.830 1.00 40.12 200 PRO A CA 1
ATOM 1610 C C . PRO A 1 200 ? 31.146 16.711 -18.680 1.00 40.12 200 PRO A C 1
ATOM 1612 O O . PRO A 1 200 ? 31.499 17.863 -18.911 1.00 40.12 200 PRO A O 1
ATOM 1615 N N . TYR A 1 201 ? 30.837 16.309 -17.444 1.00 37.28 201 TYR A N 1
ATOM 1616 C CA . TYR A 1 201 ? 30.795 17.157 -16.244 1.00 37.28 201 TYR A CA 1
ATOM 1617 C C . TYR A 1 201 ? 31.757 16.722 -15.125 1.00 37.28 201 TYR A C 1
ATOM 1619 O O . TYR A 1 201 ? 31.600 17.141 -13.981 1.00 37.28 201 TYR A O 1
ATOM 1627 N N . ILE A 1 202 ? 32.766 15.903 -15.435 1.00 37.28 202 ILE A N 1
ATOM 1628 C CA . ILE A 1 202 ? 33.865 15.615 -14.503 1.00 37.28 202 ILE A CA 1
ATOM 1629 C C . ILE A 1 202 ? 35.083 16.440 -14.925 1.00 37.28 202 ILE A C 1
ATOM 1631 O O . ILE A 1 202 ? 35.812 16.067 -15.845 1.00 37.28 202 ILE A O 1
ATOM 1635 N N . GLU A 1 203 ? 35.296 17.571 -14.250 1.00 31.94 203 GLU A N 1
ATOM 1636 C CA . GLU A 1 203 ? 36.563 18.302 -14.316 1.00 31.94 203 GLU A CA 1
ATOM 1637 C C . GLU A 1 203 ? 37.670 17.415 -13.735 1.00 31.94 203 GLU A C 1
ATOM 1639 O O . GLU A 1 203 ? 37.645 17.046 -12.562 1.00 31.94 203 GLU A O 1
ATOM 1644 N N . TYR A 1 204 ? 38.633 17.034 -14.575 1.00 32.94 204 TYR A N 1
ATOM 1645 C CA . TYR A 1 204 ? 39.747 16.183 -14.173 1.00 32.94 204 TYR A CA 1
ATOM 1646 C C . TYR A 1 204 ? 40.965 17.056 -13.849 1.00 32.94 204 TYR A C 1
ATOM 1648 O O . TYR A 1 204 ? 41.773 17.358 -14.731 1.00 32.94 204 TYR A O 1
ATOM 1656 N N . GLU A 1 205 ? 41.111 17.472 -12.589 1.00 33.03 205 GLU A N 1
ATOM 1657 C CA . GLU A 1 205 ? 42.380 18.044 -12.132 1.00 33.03 205 GLU A CA 1
ATOM 1658 C C . GLU A 1 205 ? 43.466 16.947 -12.108 1.00 33.03 205 GLU A C 1
ATOM 1660 O O . GLU A 1 205 ? 43.251 15.873 -11.536 1.00 33.03 205 GLU A O 1
ATOM 1665 N N . PRO A 1 206 ? 44.644 17.166 -12.725 1.00 32.41 206 PRO A N 1
ATOM 1666 C CA . PRO A 1 206 ? 45.692 16.154 -12.801 1.00 32.41 206 PRO A CA 1
ATOM 1667 C C . PRO A 1 206 ? 46.453 16.029 -11.469 1.00 32.41 206 PRO A C 1
ATOM 1669 O O . PRO A 1 206 ? 47.531 16.598 -11.288 1.00 32.41 206 PRO A O 1
ATOM 1672 N N . GLY A 1 207 ? 45.892 15.251 -10.541 1.00 31.80 207 GLY A N 1
ATOM 1673 C CA . GLY A 1 207 ? 46.536 14.856 -9.287 1.00 31.80 207 GLY A CA 1
ATOM 1674 C C . GLY A 1 207 ? 47.724 13.903 -9.489 1.00 31.80 207 GLY A C 1
ATOM 1675 O O . GLY A 1 207 ? 47.704 13.013 -10.340 1.00 31.80 207 GLY A O 1
ATOM 1676 N N . THR A 1 208 ? 48.776 14.093 -8.691 1.00 33.03 208 THR A N 1
ATOM 1677 C CA . THR A 1 208 ? 50.028 13.316 -8.715 1.00 33.03 208 THR A CA 1
ATOM 1678 C C . THR A 1 208 ? 49.848 11.822 -8.399 1.00 33.03 208 THR A C 1
ATOM 1680 O O . THR A 1 208 ? 48.948 11.454 -7.645 1.00 33.03 208 THR A O 1
ATOM 1683 N N . PRO A 1 209 ? 50.730 10.937 -8.910 1.00 36.03 209 PRO A N 1
ATOM 1684 C CA . PRO A 1 209 ? 50.609 9.498 -8.704 1.00 36.03 209 PRO A CA 1
ATOM 1685 C C . PRO A 1 209 ? 50.970 9.087 -7.270 1.00 36.03 209 PRO A C 1
ATOM 1687 O O . PRO A 1 209 ? 52.148 9.006 -6.921 1.00 36.03 209 PRO A O 1
ATOM 1690 N N . GLY A 1 210 ? 49.952 8.754 -6.475 1.00 34.44 210 GLY A N 1
ATOM 1691 C CA . GLY A 1 210 ? 50.118 8.050 -5.203 1.00 34.44 210 GLY A CA 1
ATOM 1692 C C . GLY A 1 210 ? 49.210 8.546 -4.085 1.00 34.44 210 GLY A C 1
ATOM 1693 O O . GLY A 1 210 ? 49.668 9.322 -3.262 1.00 34.44 210 GLY A O 1
ATOM 1694 N N . GLU A 1 211 ? 47.967 8.053 -4.049 1.00 27.80 211 GLU A N 1
ATOM 1695 C CA . GLU A 1 211 ? 47.232 7.621 -2.841 1.00 27.80 211 GLU A CA 1
ATOM 1696 C C . GLU A 1 211 ? 45.813 7.173 -3.245 1.00 27.80 211 GLU A C 1
ATOM 1698 O O . GLU A 1 211 ? 45.012 7.96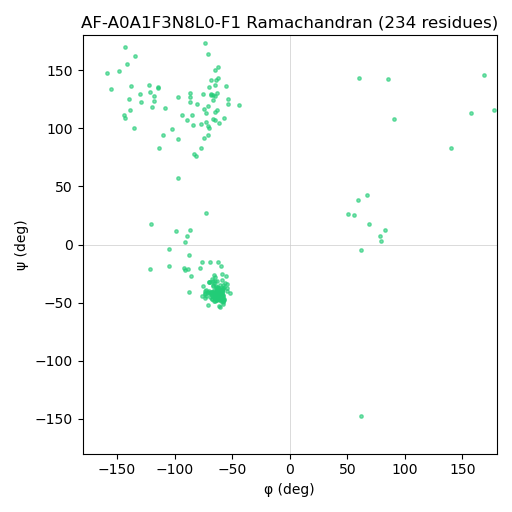0 -3.741 1.00 27.80 211 GLU A O 1
ATOM 1703 N N . LEU A 1 212 ? 45.498 5.885 -3.058 1.00 36.47 212 LEU A N 1
ATOM 1704 C CA . LEU A 1 212 ? 44.124 5.382 -3.151 1.00 36.47 212 LEU A CA 1
ATOM 1705 C C . LEU A 1 212 ? 43.455 5.584 -1.789 1.00 36.47 212 LEU A C 1
ATOM 1707 O O . LEU A 1 212 ? 43.818 4.922 -0.819 1.00 36.47 212 LEU A O 1
ATOM 1711 N N . SER A 1 213 ? 42.483 6.491 -1.731 1.00 28.16 213 SER A N 1
ATOM 1712 C CA . SER A 1 213 ? 41.758 6.867 -0.518 1.00 28.16 213 SER A CA 1
ATOM 1713 C C . SER A 1 213 ? 40.270 7.048 -0.830 1.00 28.16 213 SER A C 1
ATOM 1715 O O . SER A 1 213 ? 39.927 7.840 -1.703 1.00 28.16 213 SER A O 1
ATOM 1717 N N . GLY A 1 214 ? 39.406 6.341 -0.092 1.00 35.84 214 GLY A N 1
ATOM 1718 C CA . GLY A 1 214 ? 37.975 6.654 0.025 1.00 35.84 214 GLY A CA 1
ATOM 1719 C C . GLY A 1 214 ? 37.018 6.001 -0.986 1.00 35.84 214 GLY A C 1
ATOM 1720 O O . GLY A 1 214 ? 36.906 6.420 -2.131 1.00 35.84 214 GLY A O 1
ATOM 1721 N N . ASP A 1 215 ? 36.237 5.041 -0.486 1.00 35.50 215 ASP A N 1
ATOM 1722 C CA . ASP A 1 215 ? 34.801 4.889 -0.777 1.00 35.50 215 ASP A CA 1
ATOM 1723 C C . ASP A 1 215 ? 34.328 4.501 -2.194 1.00 35.50 215 ASP A C 1
ATOM 1725 O O . ASP A 1 215 ? 33.274 4.936 -2.652 1.00 35.50 215 ASP A O 1
ATOM 1729 N N . ASN A 1 216 ? 35.012 3.545 -2.831 1.00 30.38 216 ASN A N 1
ATOM 1730 C CA . ASN A 1 216 ? 34.405 2.692 -3.866 1.00 30.38 216 ASN A CA 1
ATOM 1731 C C . ASN A 1 216 ? 34.331 1.229 -3.398 1.00 30.38 216 ASN A C 1
ATOM 1733 O O . ASN A 1 216 ? 35.178 0.407 -3.751 1.00 30.38 216 ASN A O 1
ATOM 1737 N N . TYR A 1 217 ? 33.298 0.891 -2.620 1.00 28.92 217 TYR A N 1
ATOM 1738 C CA . TYR A 1 217 ? 32.980 -0.502 -2.300 1.00 28.92 217 TYR A CA 1
ATOM 1739 C C . TYR A 1 217 ? 31.956 -1.084 -3.279 1.00 28.92 217 TYR A C 1
ATOM 1741 O O . TYR A 1 217 ? 30.768 -0.769 -3.240 1.00 28.92 217 TYR A O 1
ATOM 1749 N N . LEU A 1 218 ? 32.425 -2.028 -4.096 1.00 26.98 218 LEU A N 1
ATOM 1750 C CA . LEU A 1 218 ? 31.614 -3.174 -4.499 1.00 26.98 218 LEU A CA 1
ATOM 1751 C C . LEU A 1 218 ? 31.328 -4.018 -3.250 1.00 26.98 218 LEU A C 1
ATOM 1753 O O . LEU A 1 218 ? 32.268 -4.425 -2.568 1.00 26.98 218 LEU A O 1
ATOM 1757 N N . ILE A 1 219 ? 30.058 -4.330 -2.988 1.00 28.89 219 ILE A N 1
ATOM 1758 C CA . ILE A 1 219 ? 29.667 -5.410 -2.075 1.00 28.89 219 ILE A CA 1
ATOM 1759 C C . ILE A 1 219 ? 28.650 -6.291 -2.803 1.00 28.89 219 ILE A C 1
ATOM 1761 O O . ILE A 1 219 ? 27.614 -5.811 -3.261 1.00 28.89 219 ILE A O 1
ATOM 1765 N N . LEU A 1 220 ? 28.974 -7.579 -2.905 1.00 29.14 220 LEU A N 1
ATOM 1766 C CA . LEU A 1 220 ? 28.063 -8.658 -3.272 1.00 29.14 220 LEU A CA 1
ATOM 1767 C C . LEU A 1 220 ? 28.074 -9.684 -2.134 1.00 29.14 220 LEU A C 1
ATOM 1769 O O . LEU A 1 220 ? 29.147 -10.026 -1.645 1.00 29.14 220 LEU A O 1
ATOM 1773 N N . ASP A 1 221 ? 26.876 -10.164 -1.800 1.00 30.28 221 ASP A N 1
ATOM 1774 C CA . ASP A 1 221 ? 26.525 -11.257 -0.882 1.00 30.28 221 ASP A CA 1
ATOM 1775 C C . ASP A 1 221 ? 26.931 -11.171 0.605 1.00 30.28 221 ASP A C 1
ATOM 1777 O O . ASP A 1 221 ? 27.999 -10.705 0.997 1.00 30.28 221 ASP A O 1
ATOM 1781 N N . GLY A 1 222 ? 26.024 -11.681 1.446 1.00 27.03 222 GLY A N 1
ATOM 1782 C CA . GLY A 1 222 ? 26.175 -11.824 2.895 1.00 27.03 222 GLY A CA 1
ATOM 1783 C C . GLY A 1 222 ? 24.816 -11.918 3.594 1.00 27.03 222 GLY A C 1
ATOM 1784 O O . GLY A 1 222 ? 24.050 -10.956 3.579 1.00 27.03 222 GLY A O 1
ATOM 1785 N N . GLU A 1 223 ? 24.507 -13.078 4.175 1.00 38.00 223 GLU A N 1
ATOM 1786 C CA . GLU A 1 223 ? 23.362 -13.259 5.080 1.00 38.00 223 GLU A CA 1
ATOM 1787 C C . GLU A 1 223 ? 23.627 -12.614 6.464 1.00 38.00 223 GLU A C 1
ATOM 1789 O O . GLU A 1 223 ? 24.744 -12.193 6.763 1.00 38.00 223 GLU A O 1
ATOM 1794 N N . ASP A 1 224 ? 22.583 -12.607 7.300 1.00 36.62 224 ASP A N 1
ATOM 1795 C CA . ASP A 1 224 ? 22.516 -12.224 8.722 1.00 36.62 224 ASP A CA 1
ATOM 1796 C C . ASP A 1 224 ? 22.316 -10.746 9.137 1.00 36.62 224 ASP A C 1
ATOM 1798 O O . ASP A 1 224 ? 22.772 -9.772 8.538 1.00 36.62 224 ASP A O 1
ATOM 1802 N N . ASP A 1 225 ? 21.525 -10.619 10.210 1.00 41.41 225 ASP A N 1
ATOM 1803 C CA . ASP A 1 225 ? 20.932 -9.399 10.760 1.00 41.41 225 ASP A CA 1
ATOM 1804 C C . ASP A 1 225 ? 21.932 -8.436 11.411 1.00 41.41 225 ASP A C 1
ATOM 1806 O O . ASP A 1 225 ? 22.613 -8.808 12.366 1.00 41.41 225 ASP A O 1
ATOM 1810 N N . HIS A 1 226 ? 21.800 -7.135 11.116 1.00 32.25 226 HIS A N 1
ATOM 1811 C CA . HIS A 1 226 ? 22.042 -6.089 12.120 1.00 32.25 226 HIS A CA 1
ATOM 1812 C C . HIS A 1 226 ? 20.960 -4.994 12.115 1.00 32.25 226 HIS A C 1
ATOM 1814 O O . HIS A 1 226 ? 20.966 -4.044 11.333 1.00 32.25 226 HIS A O 1
ATOM 1820 N N . LEU A 1 227 ? 20.034 -5.117 13.071 1.00 34.31 227 LEU A N 1
ATOM 1821 C CA . LEU A 1 227 ? 19.125 -4.057 13.513 1.00 34.31 227 LEU A CA 1
ATOM 1822 C C . LEU A 1 227 ? 19.892 -2.947 14.253 1.00 34.31 227 LEU A C 1
ATOM 1824 O O . LEU A 1 227 ? 20.573 -3.224 15.238 1.00 34.31 227 LEU A O 1
ATOM 1828 N N . ALA A 1 228 ? 19.679 -1.682 13.872 1.00 28.94 228 ALA A N 1
ATOM 1829 C CA . ALA A 1 228 ? 20.067 -0.519 14.677 1.00 28.94 228 ALA A CA 1
ATOM 1830 C C . ALA A 1 228 ? 18.975 0.570 14.663 1.00 28.94 228 ALA A C 1
ATOM 1832 O O . ALA A 1 228 ? 18.647 1.136 13.622 1.00 28.94 228 ALA A O 1
ATOM 1833 N N . VAL A 1 229 ? 18.400 0.836 15.842 1.00 29.50 229 VAL A N 1
ATOM 1834 C CA . VAL A 1 229 ? 17.263 1.739 16.132 1.00 29.50 229 VAL A CA 1
ATOM 1835 C C . VAL A 1 229 ? 17.418 2.150 17.613 1.00 29.50 229 VAL A C 1
ATOM 1837 O O . VAL A 1 229 ? 17.684 1.272 18.425 1.00 29.50 229 VAL A O 1
ATOM 1840 N N . ASN A 1 230 ? 17.313 3.395 18.099 1.00 33.72 230 ASN A N 1
ATOM 1841 C CA . ASN A 1 230 ? 16.885 4.713 17.589 1.00 33.72 230 ASN A CA 1
ATOM 1842 C C . ASN A 1 230 ? 17.721 5.797 18.324 1.00 33.72 230 ASN A C 1
ATOM 1844 O O . ASN A 1 230 ? 17.984 5.596 19.514 1.00 33.72 230 ASN A O 1
ATOM 1848 N N . PRO A 1 231 ? 18.044 6.968 17.727 1.00 31.19 231 PRO A N 1
ATOM 1849 C CA . PRO A 1 231 ? 17.831 8.170 18.544 1.00 31.19 231 PRO A CA 1
ATOM 1850 C C . PRO A 1 231 ? 17.327 9.416 17.785 1.00 31.19 231 PRO A C 1
ATOM 1852 O O . PRO A 1 231 ? 18.095 10.118 17.147 1.00 31.19 231 PRO A O 1
ATOM 1855 N N . LYS A 1 232 ? 16.063 9.790 18.014 1.00 33.47 232 LYS A N 1
ATOM 1856 C CA . LYS A 1 232 ? 15.526 11.174 18.061 1.00 33.47 232 LYS A CA 1
ATOM 1857 C C . LYS A 1 232 ? 15.578 12.094 16.817 1.00 33.47 232 LYS A C 1
ATOM 1859 O O . LYS A 1 232 ? 14.997 13.170 16.905 1.00 33.47 232 LYS A O 1
ATOM 1864 N N . TYR A 1 233 ? 16.175 11.727 15.683 1.00 39.75 233 TYR A N 1
ATOM 1865 C CA . TYR A 1 233 ? 16.406 12.662 14.558 1.00 39.75 233 TYR A CA 1
ATOM 1866 C C . TYR A 1 233 ? 15.369 12.635 13.413 1.00 39.75 233 TYR A C 1
ATOM 1868 O O . TYR A 1 233 ? 15.726 12.492 12.247 1.00 39.75 233 TYR A O 1
ATOM 1876 N N . PHE A 1 234 ? 14.090 12.856 13.728 1.00 37.22 234 PHE A N 1
ATOM 1877 C CA . PHE A 1 234 ? 13.157 13.484 12.778 1.00 37.22 234 PHE A CA 1
ATOM 1878 C C . PHE A 1 234 ? 12.851 14.877 13.330 1.00 37.22 234 PHE A C 1
ATOM 1880 O O . PHE A 1 234 ? 12.066 15.025 14.264 1.00 37.22 234 PHE A O 1
ATOM 1887 N N . ASN A 1 235 ? 13.617 15.856 12.845 1.00 32.03 235 ASN A N 1
ATOM 1888 C CA . ASN A 1 235 ? 13.769 17.167 13.474 1.00 32.03 235 ASN A CA 1
ATOM 1889 C C . ASN A 1 235 ? 12.524 18.063 13.377 1.00 32.03 235 ASN A C 1
ATOM 1891 O O . ASN A 1 235 ? 11.624 17.844 12.567 1.00 32.03 235 ASN A O 1
ATOM 1895 N N . GLN A 1 236 ? 12.561 19.087 14.236 1.00 32.97 236 GLN A N 1
ATOM 1896 C CA . GLN A 1 236 ? 11.845 20.361 14.116 1.00 32.97 236 GLN A CA 1
ATOM 1897 C C . GLN A 1 236 ? 12.086 21.031 12.756 1.00 32.97 236 GLN A C 1
ATOM 1899 O O . GLN A 1 236 ? 13.207 20.858 12.222 1.00 32.97 236 GLN A O 1
#

Mean predicted aligned error: 15.56 Å

Sequence (236 aa):
MAKKESKTETKSEFKPVQIFVEEKMLDFELKTFKNLFDQISIFSNELREEGIILTGKIFESFITEGYISIMKLLVSEAEKNLKKLHISGSLVKESLEADARRIALKFDRLSQPMGKLLFKLHIPAGEIKIEAGQAAFAPGQEETIRKKWTCFLKDPQEKEIYDNLQSWLNVTRELDAFLKERGILPKMQDAIIAALTLNPYIEYEPGTPGELSGDNYLILDGEDDHLAVNPKYFNQ

Radius of gyration: 30.49 Å; Cα contacts (8 Å, |Δi|>4): 157; chains: 1; bounding box: 79×49×97 Å

Nearest PDB structures (foldseek):
  2mey-assembly1_A  TM=2.813E-01  e=5.413E+00  Blomia tropicalis
  5sv0-assembly2_J  TM=3.176E-01  e=7.919E+00  Escherichia coli DH1